Protein AF-0000000065842148 (afdb_homodimer)

InterPro domains:
  IPR006459 Casparian strip membrane protein [TIGR01569] (27-181)
  IPR006702 Casparian strip membrane protein domain [PF04535] (24-170)
  IPR044173 Casparian strip membrane protein/CASP-like protein [PTHR36488] (22-183)

Radius of gyration: 24.82 Å; Cα contacts (8 Å, |Δi|>4): 556; chains: 2; bounding box: 52×93×64 Å

Organism: Physcomitrium patens (NCBI:txid3218)

pLDDT: mean 83.2, std 18.54, range [29.78, 98.69]

Structure (mmCIF, N/CA/C/O backbone):
data_AF-0000000065842148-model_v1
#
loop_
_entity.id
_entity.type
_entity.pdbx_description
1 polymer 'CASP-like protein 1U3'
#
loop_
_atom_site.group_PDB
_atom_site.id
_atom_site.type_symbol
_atom_site.label_atom_id
_atom_site.label_alt_id
_atom_site.label_comp_id
_atom_site.label_asym_id
_atom_site.label_entity_id
_atom_site.label_seq_id
_atom_site.pdbx_PDB_ins_code
_atom_site.Cartn_x
_atom_site.Cartn_y
_atom_site.Cartn_z
_atom_site.occupancy
_atom_site.B_iso_or_equiv
_atom_site.auth_seq_id
_atom_site.auth_comp_id
_atom_site.auth_asym_id
_atom_site.auth_atom_id
_atom_site.pdbx_PDB_model_num
ATOM 1 N N . MET A 1 1 ? -12.742 58.688 1.42 1 30.22 1 MET A N 1
ATOM 2 C CA . MET A 1 1 ? -11.992 57.844 2.35 1 30.22 1 MET A CA 1
ATOM 3 C C . MET A 1 1 ? -11.805 56.438 1.787 1 30.22 1 MET A C 1
ATOM 5 O O . MET A 1 1 ? -12.789 55.719 1.562 1 30.22 1 MET A O 1
ATOM 9 N N . ASN A 1 2 ? -10.812 56.156 0.889 1 33.94 2 ASN A N 1
ATOM 10 C CA . ASN A 1 2 ? -10.469 55 0.069 1 33.94 2 ASN A CA 1
ATOM 11 C C . ASN A 1 2 ? -10.125 53.781 0.929 1 33.94 2 ASN A C 1
ATOM 13 O O . ASN A 1 2 ? -9.18 53.844 1.726 1 33.94 2 ASN A O 1
ATOM 17 N N . GLY A 1 3 ? -11.07 53.031 1.473 1 34.22 3 GLY A N 1
ATOM 18 C CA . GLY A 1 3 ? -10.945 51.844 2.318 1 34.22 3 GLY A CA 1
ATOM 19 C C . GLY A 1 3 ? -9.938 50.844 1.792 1 34.22 3 GLY A C 1
ATOM 20 O O . GLY A 1 3 ? -10.172 50.188 0.756 1 34.22 3 GLY A O 1
ATOM 21 N N . ALA A 1 4 ? -8.594 51.062 2.049 1 41.5 4 ALA A N 1
ATOM 22 C CA . ALA A 1 4 ? -7.492 50.156 1.766 1 41.5 4 ALA A CA 1
ATOM 23 C C . ALA A 1 4 ? -7.832 48.75 2.197 1 41.5 4 ALA A C 1
ATOM 25 O O . ALA A 1 4 ? -8.203 48.5 3.352 1 41.5 4 ALA A O 1
ATOM 26 N N . THR A 1 5 ? -8.422 48 1.326 1 37.56 5 THR A N 1
ATOM 27 C CA . THR A 1 5 ? -8.625 46.562 1.452 1 37.56 5 THR A CA 1
ATOM 28 C C . THR A 1 5 ? -7.355 45.875 1.961 1 37.56 5 THR A C 1
ATOM 30 O O . THR A 1 5 ? -6.324 45.906 1.286 1 37.56 5 THR A O 1
ATOM 33 N N . VAL A 1 6 ? -7.035 46 3.252 1 36.59 6 VAL A N 1
ATOM 34 C CA . VAL A 1 6 ? -5.941 45.25 3.881 1 36.59 6 VAL A CA 1
ATOM 35 C C . VAL A 1 6 ? -5.93 43.812 3.387 1 36.59 6 VAL A C 1
ATOM 37 O O . VAL A 1 6 ? -6.875 43.062 3.637 1 36.59 6 VAL A O 1
ATOM 40 N N . GLN A 1 7 ? -5.48 43.594 2.17 1 35.56 7 GLN A N 1
ATOM 41 C CA . GLN A 1 7 ? -5.168 42.219 1.766 1 35.56 7 GLN A CA 1
ATOM 42 C C . GLN A 1 7 ? -4.461 41.469 2.885 1 35.56 7 GLN A C 1
ATOM 44 O O . GLN A 1 7 ? -3.51 41.969 3.48 1 35.56 7 GLN A O 1
ATOM 49 N N . PRO A 1 8 ? -5.141 40.688 3.678 1 35.03 8 PRO A N 1
ATOM 50 C CA . PRO A 1 8 ? -4.402 39.969 4.715 1 35.03 8 PRO A CA 1
ATOM 51 C C . PRO A 1 8 ? -3.033 39.5 4.238 1 35.03 8 PRO A C 1
ATOM 53 O O . PRO A 1 8 ? -2.928 38.875 3.174 1 35.03 8 PRO A O 1
ATOM 56 N N . SER A 1 9 ? -2.033 40.312 4.285 1 32.84 9 SER A N 1
ATOM 57 C CA . SER A 1 9 ? -0.653 39.906 4.004 1 32.84 9 SER A CA 1
ATOM 58 C C . SER A 1 9 ? -0.382 38.469 4.43 1 32.84 9 SER A C 1
ATOM 60 O O . SER A 1 9 ? -0.562 38.125 5.598 1 32.84 9 SER A O 1
ATOM 62 N N . TYR A 1 10 ? -0.739 37.531 3.645 1 34.94 10 TYR A N 1
ATOM 63 C CA . TYR A 1 10 ? -0.185 36.219 3.863 1 34.94 10 TYR A CA 1
ATOM 64 C C . TYR A 1 10 ? 1.264 36.281 4.332 1 34.94 10 TYR A C 1
ATOM 66 O O . TYR A 1 10 ? 2.162 36.594 3.541 1 34.94 10 TYR A O 1
ATOM 74 N N . LYS A 1 11 ? 1.513 37.031 5.391 1 37.44 11 LYS A N 1
ATOM 75 C CA . LYS A 1 11 ? 2.861 37.062 5.949 1 37.44 11 LYS A CA 1
ATOM 76 C C . LYS A 1 11 ? 3.543 35.719 5.816 1 37.44 11 LYS A C 1
ATOM 78 O O . LYS A 1 11 ? 2.957 34.688 6.152 1 37.44 11 LYS A O 1
ATOM 83 N N . GLU A 1 12 ? 4.445 35.594 4.863 1 39.62 12 GLU A N 1
ATOM 84 C CA . GLU A 1 12 ? 5.422 34.531 4.719 1 39.62 12 GLU A CA 1
ATOM 85 C C . GLU A 1 12 ? 5.875 34 6.078 1 39.62 12 GLU A C 1
ATOM 87 O O . GLU A 1 12 ? 6.309 34.781 6.934 1 39.62 12 GLU A O 1
ATOM 92 N N . ALA A 1 13 ? 5.102 33.062 6.617 1 42.38 13 ALA A N 1
ATOM 93 C CA . ALA A 1 13 ? 5.336 32.406 7.918 1 42.38 13 ALA A CA 1
ATOM 94 C C . ALA A 1 13 ? 6.828 32.344 8.227 1 42.38 13 ALA A C 1
ATOM 96 O O . ALA A 1 13 ? 7.637 32.031 7.352 1 42.38 13 ALA A O 1
ATOM 97 N N . GLY A 1 14 ? 7.352 33.219 8.945 1 40.06 14 GLY A N 1
ATOM 98 C CA . GLY A 1 14 ? 8.711 33.156 9.461 1 40.06 14 GLY A CA 1
ATOM 99 C C . GLY A 1 14 ? 9.18 31.734 9.742 1 40.06 14 GLY A C 1
ATOM 100 O O . GLY A 1 14 ? 8.375 30.797 9.719 1 40.06 14 GLY A O 1
ATOM 101 N N . PRO A 1 15 ? 10.531 31.469 9.609 1 43.25 15 PRO A N 1
ATOM 102 C CA . PRO A 1 15 ? 11.141 30.172 9.867 1 43.25 15 PRO A CA 1
ATOM 103 C C . PRO A 1 15 ? 10.641 29.531 11.156 1 43.25 15 PRO A C 1
ATOM 105 O O . PRO A 1 15 ? 10.547 30.203 12.188 1 43.25 15 PRO A O 1
ATOM 108 N N . VAL A 1 16 ? 9.57 28.812 11.203 1 47.09 16 VAL A N 1
ATOM 109 C CA . VAL A 1 16 ? 9.047 28.125 12.383 1 47.09 16 VAL A CA 1
ATOM 110 C C . VAL A 1 16 ? 10.195 27.547 13.203 1 47.09 16 VAL A C 1
ATOM 112 O O . VAL A 1 16 ? 11.258 27.234 12.656 1 47.09 16 VAL A O 1
ATOM 115 N N . ARG A 1 17 ? 10.055 27.641 14.531 1 46.09 17 ARG A N 1
ATOM 116 C CA . ARG A 1 17 ? 11.023 27.125 15.492 1 46.09 17 ARG A CA 1
ATOM 117 C C . ARG A 1 17 ? 11.406 25.688 15.164 1 46.09 17 ARG A C 1
ATOM 119 O O . ARG A 1 17 ? 10.539 24.844 14.953 1 46.09 17 ARG A O 1
ATOM 126 N N . TYR A 1 18 ? 12.578 25.531 14.656 1 50.59 18 TYR A N 1
ATOM 127 C CA . TYR A 1 18 ? 13.344 24.312 14.383 1 50.59 18 TYR A CA 1
ATOM 128 C C . TYR A 1 18 ? 13.227 23.328 15.539 1 50.59 18 TYR A C 1
ATOM 130 O O . TYR A 1 18 ? 13.562 23.656 16.688 1 50.59 18 TYR A O 1
ATOM 138 N N . HIS A 1 19 ? 12.141 22.484 15.617 1 55.25 19 HIS A N 1
ATOM 139 C CA . HIS A 1 19 ? 12.258 21.438 16.625 1 55.25 19 HIS A CA 1
ATOM 140 C C . HIS A 1 19 ? 13.289 20.391 16.203 1 55.25 19 HIS A C 1
ATOM 142 O O . HIS A 1 19 ? 12.992 19.516 15.391 1 55.25 19 HIS A O 1
ATOM 148 N N . PRO A 1 20 ? 14.484 20.656 16.688 1 63.66 20 PRO A N 1
ATOM 149 C CA . PRO A 1 20 ? 15.617 19.781 16.344 1 63.66 20 PRO A CA 1
ATOM 150 C C . PRO A 1 20 ? 15.281 18.297 16.469 1 63.66 20 PRO A C 1
ATOM 152 O O . PRO A 1 20 ? 15.82 17.484 15.719 1 63.66 20 PRO A O 1
ATOM 155 N N . MET A 1 21 ? 14.266 18.031 17.344 1 67.69 21 MET A N 1
ATOM 156 C CA . MET A 1 21 ? 13.984 16.609 17.547 1 67.69 21 MET A CA 1
ATOM 157 C C . MET A 1 21 ? 13.25 16.031 16.328 1 67.69 21 MET A C 1
ATOM 159 O O . MET A 1 21 ? 13.539 14.922 15.898 1 67.69 21 MET A O 1
ATOM 163 N N . HIS A 1 22 ? 12.383 16.859 15.75 1 70.5 22 HIS A N 1
ATOM 164 C CA . HIS A 1 22 ? 11.633 16.375 14.594 1 70.5 22 HIS A CA 1
ATOM 165 C C . HIS A 1 22 ? 12.539 16.188 13.383 1 70.5 22 HIS A C 1
ATOM 167 O O . HIS A 1 22 ? 12.414 15.211 12.648 1 70.5 22 HIS A O 1
ATOM 173 N N . ASP A 1 23 ? 13.492 17.016 13.383 1 73.06 23 ASP A N 1
ATOM 174 C CA . ASP A 1 23 ? 14.398 16.938 12.242 1 73.06 23 ASP A CA 1
ATOM 175 C C . ASP A 1 23 ? 15.359 15.758 12.391 1 73.06 23 ASP A C 1
ATOM 177 O O . ASP A 1 23 ? 15.68 15.086 11.414 1 73.06 23 ASP A O 1
ATOM 181 N N . CYS A 1 24 ? 15.719 15.602 13.609 1 77.19 24 CYS A N 1
ATOM 182 C CA . CYS A 1 24 ? 16.625 14.477 13.867 1 77.19 24 CYS A CA 1
ATOM 183 C C . CYS A 1 24 ? 15.906 13.148 13.656 1 77.19 24 CYS A C 1
ATOM 185 O O . CYS A 1 24 ? 16.469 12.219 13.078 1 77.19 24 CYS A O 1
ATOM 187 N N . LEU A 1 25 ? 14.68 13.102 14.109 1 81.88 25 LEU A N 1
ATOM 188 C CA . LEU A 1 25 ? 13.898 11.875 13.953 1 81.88 25 LEU A CA 1
ATOM 189 C C . LEU A 1 25 ? 13.625 11.586 12.477 1 81.88 25 LEU A C 1
ATOM 191 O O . LEU A 1 25 ? 13.711 10.438 12.039 1 81.88 25 LEU A O 1
ATOM 195 N N . SER A 1 26 ? 13.398 12.633 11.852 1 82.31 26 SER A N 1
ATOM 196 C CA . SER A 1 26 ? 13.148 12.469 10.422 1 82.31 26 SER A CA 1
ATOM 197 C C . SER A 1 26 ? 14.391 11.977 9.695 1 82.31 26 SER A C 1
ATOM 199 O O . SER A 1 26 ? 14.305 11.148 8.789 1 82.31 26 SER A O 1
ATOM 201 N N . LEU A 1 27 ? 15.508 12.414 10.094 1 84.44 27 LEU A N 1
ATOM 202 C CA . LEU A 1 27 ? 16.766 12.008 9.469 1 84.44 27 LEU A CA 1
ATOM 203 C C . LEU A 1 27 ? 17.078 10.547 9.789 1 84.44 27 LEU A C 1
ATOM 205 O O . LEU A 1 27 ? 17.5 9.789 8.914 1 84.44 27 LEU A O 1
ATOM 209 N N . ILE A 1 28 ? 16.859 10.195 10.977 1 90.25 28 ILE A N 1
ATOM 210 C CA . ILE A 1 28 ? 17.125 8.812 11.391 1 90.25 28 ILE A CA 1
ATOM 211 C C . ILE A 1 28 ? 16.203 7.867 10.625 1 90.25 28 ILE A C 1
ATOM 213 O O . ILE A 1 28 ? 16.656 6.836 10.117 1 90.25 28 ILE A O 1
ATOM 217 N N . LEU A 1 29 ? 15 8.234 10.508 1 92.88 29 LEU A N 1
ATOM 218 C CA . LEU A 1 29 ? 14.047 7.387 9.805 1 92.88 29 LEU A CA 1
ATOM 219 C C . LEU A 1 29 ? 14.391 7.285 8.328 1 92.88 29 LEU A C 1
ATOM 221 O O . LEU A 1 29 ? 14.25 6.219 7.723 1 92.88 29 LEU A O 1
ATOM 225 N N . ARG A 1 30 ? 14.875 8.297 7.805 1 92.06 30 ARG A N 1
ATOM 226 C CA . ARG A 1 30 ? 15.258 8.289 6.398 1 92.06 30 ARG A CA 1
ATOM 227 C C . ARG A 1 30 ? 16.484 7.406 6.168 1 92.06 30 ARG A C 1
ATOM 229 O O . ARG A 1 30 ? 16.562 6.688 5.168 1 92.06 30 ARG A O 1
ATOM 236 N N . LEU A 1 31 ? 17.344 7.426 7.094 1 94.19 31 LEU A N 1
ATOM 237 C CA . LEU A 1 31 ? 18.531 6.582 6.996 1 94.19 31 LEU A CA 1
ATOM 238 C C . LEU A 1 31 ? 18.172 5.109 7.152 1 94.19 31 LEU A C 1
ATOM 240 O O . LEU A 1 31 ? 18.719 4.254 6.453 1 94.19 31 LEU A O 1
ATOM 244 N N . LEU A 1 32 ? 17.281 4.922 8.039 1 96.69 32 LEU A N 1
ATOM 245 C CA . LEU A 1 32 ? 16.828 3.551 8.234 1 96.69 32 LEU A CA 1
ATOM 246 C C . LEU A 1 32 ? 16.094 3.043 7 1 96.69 32 LEU A C 1
ATOM 248 O O . LEU A 1 32 ? 16.266 1.888 6.602 1 96.69 32 LEU A O 1
ATOM 252 N N . THR A 1 33 ? 15.258 3.92 6.457 1 97.19 33 THR A N 1
ATOM 253 C CA . THR A 1 33 ? 14.57 3.555 5.227 1 97.19 33 THR A CA 1
ATOM 254 C C . THR A 1 33 ? 15.562 3.281 4.105 1 97.19 33 THR A C 1
ATOM 256 O O . THR A 1 33 ? 15.406 2.32 3.35 1 97.19 33 THR A O 1
ATOM 259 N N . LEU A 1 34 ? 16.562 4.031 4.039 1 96.81 34 LEU A N 1
ATOM 260 C CA . LEU A 1 34 ? 17.609 3.859 3.041 1 96.81 34 LEU A CA 1
ATOM 261 C C . LEU A 1 34 ? 18.312 2.514 3.213 1 96.81 34 LEU A C 1
ATOM 263 O O . LEU A 1 34 ? 18.453 1.759 2.248 1 96.81 34 LEU A O 1
ATOM 267 N N . GLY A 1 35 ? 18.656 2.258 4.387 1 97.62 35 GLY A N 1
ATOM 268 C CA . GLY A 1 35 ? 19.312 0.989 4.664 1 97.62 35 GLY A CA 1
ATOM 269 C C . GLY A 1 35 ? 18.438 -0.211 4.375 1 97.62 35 GLY A C 1
ATOM 270 O O . GLY A 1 35 ? 18.891 -1.2 3.799 1 97.62 35 GLY A O 1
ATOM 271 N N . ALA A 1 36 ? 17.203 -0.148 4.754 1 98.38 36 ALA A N 1
ATOM 272 C CA . ALA A 1 36 ? 16.266 -1.25 4.551 1 98.38 36 ALA A CA 1
ATOM 273 C C . ALA A 1 36 ? 16.016 -1.493 3.066 1 98.38 36 ALA A C 1
ATOM 275 O O . ALA A 1 36 ? 15.953 -2.643 2.623 1 98.38 36 ALA A O 1
ATOM 276 N N . THR A 1 37 ? 15.898 -0.374 2.324 1 98.38 37 THR A N 1
ATOM 277 C CA . THR A 1 37 ? 15.641 -0.527 0.898 1 98.38 37 THR A CA 1
ATOM 278 C C . THR A 1 37 ? 16.859 -1.078 0.177 1 98.38 37 THR A C 1
ATOM 280 O O . THR A 1 37 ? 16.734 -1.883 -0.749 1 98.38 37 THR A O 1
ATOM 283 N N . ILE A 1 38 ? 18.031 -0.741 0.556 1 98.25 38 ILE A N 1
ATOM 284 C CA . ILE A 1 38 ? 19.25 -1.298 -0.022 1 98.25 38 ILE A CA 1
ATOM 285 C C . ILE A 1 38 ? 19.312 -2.797 0.259 1 98.25 38 ILE A C 1
ATOM 287 O O . ILE A 1 38 ? 19.562 -3.596 -0.648 1 98.25 38 ILE A O 1
ATOM 291 N N . ALA A 1 39 ? 19.062 -3.111 1.498 1 98.5 39 ALA A N 1
ATOM 292 C CA . ALA A 1 39 ? 19.078 -4.523 1.875 1 98.5 39 ALA A CA 1
ATOM 293 C C . ALA A 1 39 ? 18.047 -5.316 1.072 1 98.5 39 ALA A C 1
ATOM 295 O O . ALA A 1 39 ? 18.328 -6.426 0.619 1 98.5 39 ALA A O 1
ATOM 296 N N . ALA A 1 40 ? 16.891 -4.777 0.896 1 98.69 40 ALA A N 1
ATOM 297 C CA . ALA A 1 40 ? 15.812 -5.445 0.161 1 98.69 40 ALA A CA 1
ATOM 298 C C . ALA A 1 40 ? 16.203 -5.652 -1.301 1 98.69 40 ALA A C 1
ATOM 300 O O . ALA A 1 40 ? 16.031 -6.746 -1.846 1 98.69 40 ALA A O 1
ATOM 301 N N . ILE A 1 41 ? 16.734 -4.613 -1.889 1 98.38 41 ILE A N 1
ATOM 302 C CA . ILE A 1 41 ? 17.109 -4.68 -3.297 1 98.38 41 ILE A CA 1
ATOM 303 C C . ILE A 1 41 ? 18.25 -5.68 -3.484 1 98.38 41 ILE A C 1
ATOM 305 O O . ILE A 1 41 ? 18.188 -6.535 -4.371 1 98.38 41 ILE A O 1
ATOM 309 N N . VAL A 1 42 ? 19.266 -5.629 -2.684 1 97.88 42 VAL A N 1
ATOM 310 C CA . VAL A 1 42 ? 20.422 -6.516 -2.799 1 97.88 42 VAL A CA 1
ATOM 311 C C . VAL A 1 42 ? 19.984 -7.965 -2.59 1 97.88 42 VAL A C 1
ATOM 313 O O . VAL A 1 42 ? 20.375 -8.852 -3.348 1 97.88 42 VAL A O 1
ATOM 316 N N . ALA A 1 43 ? 19.188 -8.18 -1.602 1 97.88 43 ALA A N 1
ATOM 317 C CA . ALA A 1 43 ? 18.703 -9.531 -1.343 1 97.88 43 ALA A CA 1
ATOM 318 C C . ALA A 1 43 ? 17.906 -10.062 -2.531 1 97.88 43 ALA A C 1
ATOM 320 O O . ALA A 1 43 ? 18.047 -11.227 -2.914 1 97.88 43 ALA A O 1
ATOM 321 N N . MET A 1 44 ? 17.109 -9.227 -3.105 1 97.81 44 MET A N 1
ATOM 322 C CA . MET A 1 44 ? 16.297 -9.664 -4.242 1 97.81 44 MET A CA 1
ATOM 323 C C . MET A 1 44 ? 17.188 -9.93 -5.461 1 97.81 44 MET A C 1
ATOM 325 O O . MET A 1 44 ? 16.953 -10.891 -6.199 1 97.81 44 MET A O 1
ATOM 329 N N . LEU A 1 45 ? 18.156 -9.078 -5.625 1 95.69 45 LEU A N 1
ATOM 330 C CA . LEU A 1 45 ? 19.047 -9.227 -6.773 1 95.69 45 LEU A CA 1
ATOM 331 C C . LEU A 1 45 ? 19.906 -10.484 -6.637 1 95.69 45 LEU A C 1
ATOM 333 O O . LEU A 1 45 ? 20.328 -11.055 -7.641 1 95.69 45 LEU A O 1
ATOM 337 N N . LYS A 1 46 ? 20.094 -10.93 -5.484 1 94.56 46 LYS A N 1
ATOM 338 C CA . LYS A 1 46 ? 20.875 -12.141 -5.234 1 94.56 46 LYS A CA 1
ATOM 339 C C . LYS A 1 46 ? 20 -13.383 -5.289 1 94.56 46 LYS A C 1
ATOM 341 O O . LYS A 1 46 ? 20.5 -14.508 -5.242 1 94.56 46 LYS A O 1
ATOM 346 N N . SER A 1 47 ? 18.75 -13.211 -5.445 1 93.75 47 SER A N 1
ATOM 347 C CA . SER A 1 47 ? 17.828 -14.344 -5.473 1 93.75 47 SER A CA 1
ATOM 348 C C . SER A 1 47 ? 17.844 -15.039 -6.828 1 93.75 47 SER A C 1
ATOM 350 O O . SER A 1 47 ? 16.938 -14.844 -7.641 1 93.75 47 SER A O 1
ATOM 352 N N . THR A 1 48 ? 18.859 -15.648 -7.191 1 90.94 48 THR A N 1
ATOM 353 C CA . THR A 1 48 ? 19 -16.469 -8.391 1 90.94 48 THR A CA 1
ATOM 354 C C . THR A 1 48 ? 19.547 -17.844 -8.031 1 90.94 48 THR A C 1
ATOM 356 O O . THR A 1 48 ? 20.406 -17.969 -7.156 1 90.94 48 THR A O 1
ATOM 359 N N . GLN A 1 49 ? 18.844 -18.844 -8.586 1 91.06 49 GLN A N 1
ATOM 360 C CA . GLN A 1 49 ? 19.25 -20.219 -8.32 1 91.06 49 GLN A CA 1
ATOM 361 C C . GLN A 1 49 ? 19 -21.125 -9.531 1 91.06 49 GLN A C 1
ATOM 363 O O . GLN A 1 49 ? 17.906 -21.078 -10.117 1 91.06 49 GLN A O 1
ATOM 368 N N . THR A 1 50 ? 20.047 -21.906 -9.875 1 88.69 50 THR A N 1
ATOM 369 C CA . THR A 1 50 ? 19.922 -22.891 -10.953 1 88.69 50 THR A CA 1
ATOM 370 C C . THR A 1 50 ? 19.828 -24.297 -10.391 1 88.69 50 THR A C 1
ATOM 372 O O . THR A 1 50 ? 20.594 -24.688 -9.508 1 88.69 50 THR A O 1
ATOM 375 N N . VAL A 1 51 ? 18.734 -25 -10.766 1 86.19 51 VAL A N 1
ATOM 376 C CA . VAL A 1 51 ? 18.562 -26.359 -10.289 1 86.19 51 VAL A CA 1
ATOM 377 C C . VAL A 1 51 ? 18.516 -27.328 -11.477 1 86.19 51 VAL A C 1
ATOM 379 O O . VAL A 1 51 ? 17.953 -27 -12.523 1 86.19 51 VAL A O 1
ATOM 382 N N . PRO A 1 52 ? 19.219 -28.469 -11.336 1 82.5 52 PRO A N 1
ATOM 383 C CA . PRO A 1 52 ? 19.156 -29.484 -12.391 1 82.5 52 PRO A CA 1
ATOM 384 C C . PRO A 1 52 ? 17.828 -30.25 -12.391 1 82.5 52 PRO A C 1
ATOM 386 O O . PRO A 1 52 ? 17.359 -30.672 -11.328 1 82.5 52 PRO A O 1
ATOM 389 N N . THR A 1 53 ? 17.047 -30.047 -13.438 1 74.75 53 THR A N 1
ATOM 390 C CA . THR A 1 53 ? 15.828 -30.828 -13.555 1 74.75 53 THR A CA 1
ATOM 391 C C . THR A 1 53 ? 15.961 -31.891 -14.633 1 74.75 53 THR A C 1
ATOM 393 O O . THR A 1 53 ? 16.984 -31.953 -15.336 1 74.75 53 THR A O 1
ATOM 396 N N . LEU A 1 54 ? 14.969 -32.75 -14.562 1 73.19 54 LEU A N 1
ATOM 397 C CA . LEU A 1 54 ? 14.961 -33.844 -15.539 1 73.19 54 LEU A CA 1
ATOM 398 C C . LEU A 1 54 ? 14.945 -33.312 -16.969 1 73.19 54 LEU A C 1
ATOM 400 O O . LEU A 1 54 ? 15.547 -33.875 -17.875 1 73.19 54 LEU A O 1
ATOM 404 N N . LEU A 1 55 ? 14.391 -32.125 -17.125 1 69.69 55 LEU A N 1
ATOM 405 C CA . LEU A 1 55 ? 14.234 -31.5 -18.453 1 69.69 55 LEU A CA 1
ATOM 406 C C . LEU A 1 55 ? 15.367 -30.516 -18.719 1 69.69 55 LEU A C 1
ATOM 408 O O . LEU A 1 55 ? 15.336 -29.812 -19.734 1 69.69 55 LEU A O 1
ATOM 412 N N . GLY A 1 56 ? 16.375 -30.5 -17.891 1 74.38 56 GLY A N 1
ATOM 413 C CA . GLY A 1 56 ? 17.469 -29.562 -18.016 1 74.38 56 GLY A CA 1
ATOM 414 C C . GLY A 1 56 ? 17.547 -28.578 -16.859 1 74.38 56 GLY A C 1
ATOM 415 O O . GLY A 1 56 ? 16.641 -28.516 -16.031 1 74.38 56 GLY A O 1
ATOM 416 N N . PRO A 1 57 ? 18.625 -27.922 -17.016 1 78.94 57 PRO A N 1
ATOM 417 C CA . PRO A 1 57 ? 18.812 -26.969 -15.914 1 78.94 57 PRO A CA 1
ATOM 418 C C . PRO A 1 57 ? 17.766 -25.859 -15.914 1 78.94 57 PRO A C 1
ATOM 420 O O . PRO A 1 57 ? 17.422 -25.328 -16.969 1 78.94 57 PRO A O 1
ATOM 423 N N . HIS A 1 58 ? 17.094 -25.688 -14.805 1 82.62 58 HIS A N 1
ATOM 424 C CA . HIS A 1 58 ? 16.109 -24.641 -14.617 1 82.62 58 HIS A CA 1
ATOM 425 C C . HIS A 1 58 ? 16.609 -23.562 -13.68 1 82.62 58 HIS A C 1
ATOM 427 O O . HIS A 1 58 ? 17.094 -23.859 -12.578 1 82.62 58 HIS A O 1
ATOM 433 N N . THR A 1 59 ? 16.562 -22.312 -14.227 1 84.38 59 THR A N 1
ATOM 434 C CA . THR A 1 59 ? 17.047 -21.188 -13.438 1 84.38 59 THR A CA 1
ATOM 435 C C . THR A 1 59 ? 15.883 -20.312 -12.992 1 84.38 59 THR A C 1
ATOM 437 O O . THR A 1 59 ? 15.07 -19.875 -13.812 1 84.38 59 THR A O 1
ATOM 440 N N . ALA A 1 60 ? 15.844 -20.234 -11.711 1 86.5 60 ALA A N 1
ATOM 441 C CA . ALA A 1 60 ? 14.883 -19.297 -11.133 1 86.5 60 ALA A CA 1
ATOM 442 C C . ALA A 1 60 ? 15.516 -17.922 -10.906 1 86.5 60 ALA A C 1
ATOM 444 O O . ALA A 1 60 ? 16.484 -17.797 -10.164 1 86.5 60 ALA A O 1
ATOM 445 N N . ARG A 1 61 ? 14.969 -16.938 -11.539 1 90.12 61 ARG A N 1
ATOM 446 C CA . ARG A 1 61 ? 15.469 -15.562 -11.414 1 90.12 61 ARG A CA 1
ATOM 447 C C . ARG A 1 61 ? 14.352 -14.609 -11.008 1 90.12 61 ARG A C 1
ATOM 449 O O . ARG A 1 61 ? 13.203 -14.781 -11.414 1 90.12 61 ARG A O 1
ATOM 456 N N . TRP A 1 62 ? 14.781 -13.594 -10.281 1 91 62 TRP A N 1
ATOM 457 C CA . TRP A 1 62 ? 13.828 -12.586 -9.836 1 91 62 TRP A CA 1
ATOM 458 C C . TRP A 1 62 ? 13.219 -11.844 -11.031 1 91 62 TRP A C 1
ATOM 460 O O . TRP A 1 62 ? 12.055 -11.453 -11 1 91 62 TRP A O 1
ATOM 470 N N . LYS A 1 63 ? 13.922 -11.703 -12.109 1 90.5 63 LYS A N 1
ATOM 471 C CA . LYS A 1 63 ? 13.484 -10.938 -13.281 1 90.5 63 LYS A CA 1
ATOM 472 C C . LYS A 1 63 ? 12.367 -11.672 -14.023 1 90.5 63 LYS A C 1
ATOM 474 O O . LYS A 1 63 ? 11.656 -11.07 -14.828 1 90.5 63 LYS A O 1
ATOM 479 N N . ASP A 1 64 ? 12.234 -12.906 -13.773 1 89.44 64 ASP A N 1
ATOM 480 C CA . ASP A 1 64 ? 11.227 -13.703 -14.477 1 89.44 64 ASP A CA 1
ATOM 481 C C . ASP A 1 64 ? 9.844 -13.484 -13.859 1 89.44 64 ASP A C 1
ATOM 483 O O . ASP A 1 64 ? 8.828 -13.797 -14.484 1 89.44 64 ASP A O 1
ATOM 487 N N . PHE A 1 65 ? 9.82 -12.969 -12.656 1 92.62 65 PHE A N 1
ATOM 488 C CA . PHE A 1 65 ? 8.562 -12.727 -11.969 1 92.62 65 PHE A CA 1
ATOM 489 C C . PHE A 1 65 ? 8.234 -11.234 -11.945 1 92.62 65 PHE A C 1
ATOM 491 O O . PHE A 1 65 ? 8.922 -10.453 -11.281 1 92.62 65 PHE A O 1
ATOM 498 N N . PRO A 1 66 ? 7.203 -10.828 -12.609 1 94.12 66 PRO A N 1
ATOM 499 C CA . PRO A 1 66 ? 6.84 -9.414 -12.602 1 94.12 66 PRO A CA 1
ATOM 500 C C . PRO A 1 66 ? 6.617 -8.859 -11.195 1 94.12 66 PRO A C 1
ATOM 502 O O . PRO A 1 66 ? 6.887 -7.688 -10.938 1 94.12 66 PRO A O 1
ATOM 505 N N . ALA A 1 67 ? 6.109 -9.703 -10.32 1 95.75 67 ALA A N 1
ATOM 506 C CA . ALA A 1 67 ? 5.906 -9.273 -8.938 1 95.75 67 ALA A CA 1
ATOM 507 C C . ALA A 1 67 ? 7.227 -8.867 -8.289 1 95.75 67 ALA A C 1
ATOM 509 O O . ALA A 1 67 ? 7.285 -7.867 -7.57 1 95.75 67 ALA A O 1
ATOM 510 N N . PHE A 1 68 ? 8.281 -9.578 -8.562 1 96.94 68 PHE A N 1
ATOM 511 C CA . PHE A 1 68 ? 9.586 -9.289 -7.98 1 96.94 68 PHE A CA 1
ATOM 512 C C . PHE A 1 68 ? 10.25 -8.117 -8.703 1 96.94 68 PHE A C 1
ATOM 514 O O . PHE A 1 68 ? 11.008 -7.355 -8.094 1 96.94 68 PHE A O 1
ATOM 521 N N . GLU A 1 69 ? 9.945 -7.98 -9.953 1 96.75 69 GLU A N 1
ATOM 522 C CA . GLU A 1 69 ? 10.406 -6.789 -10.664 1 96.75 69 GLU A CA 1
ATOM 523 C C . GLU A 1 69 ? 9.805 -5.523 -10.07 1 96.75 69 GLU A C 1
ATOM 525 O O . GLU A 1 69 ? 10.5 -4.531 -9.859 1 96.75 69 GLU A O 1
ATOM 530 N N . TRP A 1 70 ? 8.523 -5.582 -9.836 1 97.19 70 TRP A N 1
ATOM 531 C CA . TRP A 1 70 ? 7.867 -4.449 -9.195 1 97.19 70 TRP A CA 1
ATOM 532 C C . TRP A 1 70 ? 8.438 -4.207 -7.801 1 97.19 70 TRP A C 1
ATOM 534 O O . TRP A 1 70 ? 8.609 -3.061 -7.383 1 97.19 70 TRP A O 1
ATOM 544 N N . PHE A 1 71 ? 8.711 -5.258 -7.168 1 98.31 71 PHE A N 1
ATOM 545 C CA . PHE A 1 71 ? 9.336 -5.152 -5.855 1 98.31 71 PHE A CA 1
ATOM 546 C C . PHE A 1 71 ? 10.633 -4.355 -5.938 1 98.31 71 PHE A C 1
ATOM 548 O O . PHE A 1 71 ? 10.852 -3.43 -5.152 1 98.31 71 PHE A O 1
ATOM 555 N N . VAL A 1 72 ? 11.469 -4.648 -6.898 1 98.12 72 VAL A N 1
ATOM 556 C CA . VAL A 1 72 ? 12.766 -3.988 -7.059 1 98.12 72 VAL A CA 1
ATOM 557 C C . VAL A 1 72 ? 12.555 -2.541 -7.496 1 98.12 72 VAL A C 1
ATOM 559 O O . VAL A 1 72 ? 13.195 -1.627 -6.977 1 98.12 72 VAL A O 1
ATOM 562 N N . ILE A 1 73 ? 11.656 -2.309 -8.391 1 97.69 73 ILE A N 1
ATOM 563 C CA . ILE A 1 73 ? 11.375 -0.963 -8.883 1 97.69 73 ILE A CA 1
ATOM 564 C C . ILE A 1 73 ? 10.836 -0.104 -7.738 1 97.69 73 ILE A C 1
ATOM 566 O O . ILE A 1 73 ? 11.312 1.01 -7.512 1 97.69 73 ILE A O 1
ATOM 570 N N . GLY A 1 74 ? 9.852 -0.671 -7.027 1 97.81 74 GLY A N 1
ATOM 571 C CA . GLY A 1 74 ? 9.273 0.053 -5.906 1 97.81 74 GLY A CA 1
ATOM 572 C C . GLY A 1 74 ? 10.297 0.428 -4.848 1 97.81 74 GLY A C 1
ATOM 573 O O . GLY A 1 74 ? 10.352 1.58 -4.414 1 97.81 74 GLY A O 1
ATOM 574 N N . ASN A 1 75 ? 11.086 -0.481 -4.496 1 98.5 75 ASN A N 1
ATOM 575 C CA . ASN A 1 75 ? 12.133 -0.219 -3.508 1 98.5 75 ASN A CA 1
ATOM 576 C C . ASN A 1 75 ? 13.172 0.759 -4.039 1 98.5 75 ASN A C 1
ATOM 578 O O . ASN A 1 75 ? 13.688 1.592 -3.291 1 98.5 75 ASN A O 1
ATOM 582 N N . SER A 1 76 ? 13.477 0.693 -5.312 1 98.12 76 SER A N 1
ATOM 583 C CA . SER A 1 76 ? 14.461 1.591 -5.898 1 98.12 76 SER A CA 1
ATOM 584 C C . SER A 1 76 ? 13.977 3.035 -5.887 1 98.12 76 SER A C 1
ATOM 586 O O . SER A 1 76 ? 14.75 3.955 -5.625 1 98.12 76 SER A O 1
ATOM 588 N N . ILE A 1 77 ? 12.758 3.195 -6.164 1 97.38 77 ILE A N 1
ATOM 589 C CA . ILE A 1 77 ? 12.172 4.531 -6.137 1 97.38 77 ILE A CA 1
ATOM 590 C C . ILE A 1 77 ? 12.305 5.129 -4.738 1 97.38 77 ILE A C 1
ATOM 592 O O . ILE A 1 77 ? 12.734 6.273 -4.586 1 97.38 77 ILE A O 1
ATOM 596 N N . VAL A 1 78 ? 11.984 4.367 -3.77 1 97.94 78 VAL A N 1
ATOM 597 C CA . VAL A 1 78 ? 12.031 4.832 -2.387 1 97.94 78 VAL A CA 1
ATOM 598 C C . VAL A 1 78 ? 13.484 5.047 -1.966 1 97.94 78 VAL A C 1
ATOM 600 O O . VAL A 1 78 ? 13.789 5.992 -1.232 1 97.94 78 VAL A O 1
ATOM 603 N N . LEU A 1 79 ? 14.352 4.219 -2.494 1 97.81 79 LEU A N 1
ATOM 604 C CA . LEU A 1 79 ? 15.773 4.367 -2.207 1 97.81 79 LEU A CA 1
ATOM 605 C C . LEU A 1 79 ? 16.297 5.707 -2.715 1 97.81 79 LEU A C 1
ATOM 607 O O . LEU A 1 79 ? 16.984 6.43 -1.985 1 97.81 79 LEU A O 1
ATOM 611 N N . VAL A 1 80 ? 15.977 6.008 -3.93 1 96.75 80 VAL A N 1
ATOM 612 C CA . VAL A 1 80 ? 16.438 7.254 -4.535 1 96.75 80 VAL A CA 1
ATOM 613 C C . VAL A 1 80 ? 15.844 8.445 -3.775 1 96.75 80 VAL A C 1
ATOM 615 O O . VAL A 1 80 ? 16.562 9.398 -3.459 1 96.75 80 VAL A O 1
ATOM 618 N N . TYR A 1 81 ? 14.641 8.359 -3.414 1 95.88 81 TYR A N 1
ATOM 619 C CA . TYR A 1 81 ? 13.992 9.438 -2.678 1 95.88 81 TYR A CA 1
ATOM 620 C C . TYR A 1 81 ? 14.617 9.617 -1.303 1 95.88 81 TYR A C 1
ATOM 622 O O . TYR A 1 81 ? 14.906 10.742 -0.886 1 95.88 81 TYR A O 1
ATOM 630 N N . ALA A 1 82 ? 14.75 8.516 -0.645 1 94.31 82 ALA A N 1
ATOM 631 C CA . ALA A 1 82 ? 15.336 8.578 0.689 1 94.31 82 ALA A CA 1
ATOM 632 C C . ALA A 1 82 ? 16.766 9.133 0.633 1 94.31 82 ALA A C 1
ATOM 634 O O . ALA A 1 82 ? 17.172 9.891 1.512 1 94.31 82 ALA A O 1
ATOM 635 N N . ALA A 1 83 ? 17.484 8.789 -0.358 1 94.44 83 ALA A N 1
ATOM 636 C CA . ALA A 1 83 ? 18.844 9.297 -0.521 1 94.44 83 ALA A CA 1
ATOM 637 C C . ALA A 1 83 ? 18.844 10.797 -0.782 1 94.44 83 ALA A C 1
ATOM 639 O O . ALA A 1 83 ? 19.609 11.539 -0.176 1 94.44 83 ALA A O 1
ATOM 640 N N . LEU A 1 84 ? 17.969 11.234 -1.642 1 90.75 84 LEU A N 1
ATOM 641 C CA . LEU A 1 84 ? 17.859 12.656 -1.961 1 90.75 84 LEU A CA 1
ATOM 642 C C . LEU A 1 84 ? 17.422 13.453 -0.74 1 90.75 84 LEU A C 1
ATOM 644 O O . LEU A 1 84 ? 17.938 14.547 -0.487 1 90.75 84 LEU A O 1
ATOM 648 N N . GLY A 1 85 ? 16.469 12.914 -0.034 1 84.25 85 GLY A N 1
ATOM 649 C CA . GLY A 1 85 ? 16.016 13.578 1.175 1 84.25 85 GLY A CA 1
ATOM 650 C C . GLY A 1 85 ? 17.078 13.688 2.242 1 84.25 85 GLY A C 1
ATOM 651 O O . GLY A 1 85 ? 17.188 14.711 2.918 1 84.25 85 GLY A O 1
ATOM 652 N N . THR A 1 86 ? 17.781 12.633 2.371 1 85.69 86 THR A N 1
ATOM 653 C CA . THR A 1 86 ? 18.875 12.633 3.346 1 85.69 86 THR A CA 1
ATOM 654 C C . THR A 1 86 ? 19.938 13.656 2.961 1 85.69 86 THR A C 1
ATOM 656 O O . THR A 1 86 ? 20.453 14.391 3.814 1 85.69 86 THR A O 1
ATOM 659 N N . LEU A 1 87 ? 20.281 13.703 1.745 1 84.56 87 LEU A N 1
ATOM 660 C CA . LEU A 1 87 ? 21.281 14.656 1.264 1 84.56 87 LEU A CA 1
ATOM 661 C C . LEU A 1 87 ? 20.812 16.094 1.485 1 84.56 87 LEU A C 1
ATOM 663 O O . LEU A 1 87 ? 21.578 16.938 1.944 1 84.56 87 LEU A O 1
ATOM 667 N N . ALA A 1 88 ? 19.609 16.375 1.225 1 78.25 88 ALA A N 1
ATOM 668 C CA . ALA A 1 88 ? 19.031 17.703 1.416 1 78.25 88 ALA A CA 1
ATOM 669 C C . ALA A 1 88 ? 19.031 18.094 2.893 1 78.25 88 ALA A C 1
ATOM 671 O O . ALA A 1 88 ? 19.312 19.25 3.24 1 78.25 88 ALA A O 1
ATOM 672 N N . ALA A 1 89 ? 18.641 17.141 3.674 1 74 89 ALA A N 1
ATOM 673 C CA . ALA A 1 89 ? 18.625 17.406 5.109 1 74 89 ALA A CA 1
ATOM 674 C C . ALA A 1 89 ? 20.031 17.688 5.633 1 74 89 ALA A C 1
ATOM 676 O O . ALA A 1 89 ? 20.219 18.562 6.477 1 74 89 ALA A O 1
ATOM 677 N N . CYS A 1 90 ? 20.984 16.984 5.117 1 75.12 90 CYS A N 1
ATOM 678 C CA . CYS A 1 90 ? 22.375 17.219 5.5 1 75.12 90 CYS A CA 1
ATOM 679 C C . CYS A 1 90 ? 22.859 18.578 5.031 1 75.12 90 CYS A C 1
ATOM 681 O O . CYS A 1 90 ? 23.547 19.281 5.77 1 75.12 90 CYS A O 1
ATOM 683 N N . LEU A 1 91 ? 22.422 18.953 3.855 1 75.38 91 LEU A N 1
ATOM 684 C CA . LEU A 1 91 ? 22.828 20.234 3.314 1 75.38 91 LEU A CA 1
ATOM 685 C C . LEU A 1 91 ? 22.188 21.375 4.086 1 75.38 91 LEU A C 1
ATOM 687 O O . LEU A 1 91 ? 22.812 22.422 4.32 1 75.38 91 LEU A O 1
ATOM 691 N N . SER A 1 92 ? 20.984 21.125 4.465 1 69.94 92 SER A N 1
ATOM 692 C CA . SER A 1 92 ? 20.281 22.141 5.234 1 69.94 92 SER A CA 1
ATOM 693 C C . SER A 1 92 ? 20.906 22.328 6.609 1 69.94 92 SER A C 1
ATOM 695 O O . SER A 1 92 ? 20.938 23.453 7.133 1 69.94 92 SER A O 1
ATOM 697 N N . LEU A 1 93 ? 21.234 21.281 7.156 1 66.94 93 LEU A N 1
ATOM 698 C CA . LEU A 1 93 ? 21.891 21.375 8.453 1 66.94 93 LEU A CA 1
ATOM 699 C C . LEU A 1 93 ? 23.203 22.141 8.344 1 66.94 93 LEU A C 1
ATOM 701 O O . LEU A 1 93 ? 23.547 22.906 9.242 1 66.94 93 LEU A O 1
ATOM 705 N N . PHE A 1 94 ? 23.781 21.938 7.266 1 65.81 94 PHE A N 1
ATOM 706 C CA . PHE A 1 94 ? 25.062 22.594 7.055 1 65.81 94 PHE A CA 1
ATOM 707 C C . PHE A 1 94 ? 24.844 24.062 6.707 1 65.81 94 PHE A C 1
ATOM 709 O O . PHE A 1 94 ? 25.625 24.922 7.121 1 65.81 94 PHE A O 1
ATOM 716 N N . THR A 1 95 ? 23.734 24.344 5.965 1 62.25 95 THR A N 1
ATOM 717 C CA . THR A 1 95 ? 23.547 25.719 5.523 1 62.25 95 THR A CA 1
ATOM 718 C C . THR A 1 95 ? 22.641 26.469 6.488 1 62.25 95 THR A C 1
ATOM 720 O O . THR A 1 95 ? 22.469 27.688 6.363 1 62.25 95 THR A O 1
ATOM 723 N N . ARG A 1 96 ? 22.188 25.984 7.645 1 56.22 96 ARG A N 1
ATOM 724 C CA . ARG A 1 96 ? 21.328 26.562 8.672 1 56.22 96 ARG A CA 1
ATOM 725 C C . ARG A 1 96 ? 20.047 27.094 8.07 1 56.22 96 ARG A C 1
ATOM 727 O O . ARG A 1 96 ? 19.469 28.062 8.57 1 56.22 96 ARG A O 1
ATOM 734 N N . ARG A 1 97 ? 19.672 26.703 6.832 1 54.56 97 ARG A N 1
ATOM 735 C CA . ARG A 1 97 ? 18.406 27.109 6.207 1 54.56 97 ARG A CA 1
ATOM 736 C C . ARG A 1 97 ? 17.484 25.906 6.039 1 54.56 97 ARG A C 1
ATOM 738 O O . ARG A 1 97 ? 17.844 24.922 5.387 1 54.56 97 ARG A O 1
ATOM 745 N N . GLY A 1 98 ? 16.719 25.484 7.004 1 53.28 98 GLY A N 1
ATOM 746 C CA . GLY A 1 98 ? 15.93 24.266 7.02 1 53.28 98 GLY A CA 1
ATOM 747 C C . GLY A 1 98 ? 14.844 24.234 5.957 1 53.28 98 GLY A C 1
ATOM 748 O O . GLY A 1 98 ? 14.039 25.172 5.867 1 53.28 98 GLY A O 1
ATOM 749 N N . PRO A 1 99 ? 15.023 23.484 4.82 1 51.88 99 PRO A N 1
ATOM 750 C CA . PRO A 1 99 ? 14.055 23.438 3.717 1 51.88 99 PRO A CA 1
ATOM 751 C C . PRO A 1 99 ? 12.625 23.234 4.199 1 51.88 99 PRO A C 1
ATOM 753 O O . PRO A 1 99 ? 11.68 23.625 3.512 1 51.88 99 PRO A O 1
ATOM 756 N N . LEU A 1 100 ? 12.461 22.625 5.367 1 56.34 100 LEU A N 1
ATOM 757 C CA . LEU A 1 100 ? 11.109 22.344 5.836 1 56.34 100 LEU A CA 1
ATOM 758 C C . LEU A 1 100 ? 10.477 23.594 6.441 1 56.34 100 LEU A C 1
ATOM 760 O O . LEU A 1 100 ? 9.438 23.5 7.105 1 56.34 100 LEU A O 1
ATOM 764 N N . SER A 1 101 ? 11.07 24.672 6.086 1 58.47 101 SER A N 1
ATOM 765 C CA . SER A 1 101 ? 10.617 25.891 6.727 1 58.47 101 SER A CA 1
ATOM 766 C C . SER A 1 101 ? 9.531 26.578 5.91 1 58.47 101 SER A C 1
ATOM 768 O O . SER A 1 101 ? 8.844 27.484 6.402 1 58.47 101 SER A O 1
ATOM 770 N N . TYR A 1 102 ? 9.312 25.938 4.73 1 68.44 102 TYR A N 1
ATOM 771 C CA . TYR A 1 102 ? 8.266 26.547 3.904 1 68.44 102 TYR A CA 1
ATOM 772 C C . TYR A 1 102 ? 7.078 25.609 3.75 1 68.44 102 TYR A C 1
ATOM 774 O O . TYR A 1 102 ? 7.25 24.391 3.688 1 68.44 102 TYR A O 1
ATOM 782 N N . THR A 1 103 ? 5.996 26.125 3.869 1 77.62 103 THR A N 1
ATOM 783 C CA . THR A 1 103 ? 4.75 25.375 3.777 1 77.62 103 THR A CA 1
ATOM 784 C C . THR A 1 103 ? 4.723 24.531 2.51 1 77.62 103 THR A C 1
ATOM 786 O O . THR A 1 103 ? 4.332 23.359 2.549 1 77.62 103 THR A O 1
ATOM 789 N N . LYS A 1 104 ? 5.227 25.109 1.401 1 81.44 104 LYS A N 1
ATOM 790 C CA . LYS A 1 104 ? 5.211 24.375 0.135 1 81.44 104 LYS A CA 1
ATOM 791 C C . LYS A 1 104 ? 6.148 23.172 0.179 1 81.44 104 LYS A C 1
ATOM 793 O O . LYS A 1 104 ? 5.82 22.109 -0.342 1 81.44 104 LYS A O 1
ATOM 798 N N . THR A 1 105 ? 7.258 23.359 0.776 1 80.38 105 THR A N 1
ATOM 799 C CA . THR A 1 105 ? 8.219 22.266 0.863 1 80.38 105 THR A CA 1
ATOM 800 C C . THR A 1 105 ? 7.73 21.188 1.821 1 80.38 105 THR A C 1
ATOM 802 O O . THR A 1 105 ? 7.973 20 1.601 1 80.38 105 THR A O 1
ATOM 805 N N . ALA A 1 106 ? 7.047 21.625 2.773 1 83.12 106 ALA A N 1
ATOM 806 C CA . ALA A 1 106 ? 6.504 20.672 3.73 1 83.12 106 ALA A CA 1
ATOM 807 C C . ALA A 1 106 ? 5.418 19.812 3.09 1 83.12 106 ALA A C 1
ATOM 809 O O . ALA A 1 106 ? 5.352 18.609 3.33 1 83.12 106 ALA A O 1
ATOM 810 N N . TRP A 1 107 ? 4.652 20.469 2.287 1 87.5 107 TRP A N 1
ATOM 811 C CA . TRP A 1 107 ? 3.617 19.734 1.562 1 87.5 107 TRP A CA 1
ATOM 812 C C . TRP A 1 107 ? 4.234 18.75 0.574 1 87.5 107 TRP A C 1
ATOM 814 O O . TRP A 1 107 ? 3.75 17.625 0.425 1 87.5 107 TRP A O 1
ATOM 824 N N . LEU A 1 108 ? 5.23 19.141 -0.041 1 87.69 108 LEU A N 1
ATOM 825 C CA . LEU A 1 108 ? 5.906 18.266 -1.003 1 87.69 108 LEU A CA 1
ATOM 826 C C . LEU A 1 108 ? 6.539 17.062 -0.304 1 87.69 108 LEU A C 1
ATOM 828 O O . LEU A 1 108 ? 6.453 15.945 -0.797 1 87.69 108 LEU A O 1
ATOM 832 N N . THR A 1 109 ? 7.098 17.328 0.81 1 87.44 109 THR A N 1
ATOM 833 C CA . THR A 1 109 ? 7.715 16.234 1.566 1 87.44 109 THR A CA 1
ATOM 834 C C . THR A 1 109 ? 6.664 15.242 2.045 1 87.44 109 THR A C 1
ATOM 836 O O . THR A 1 109 ? 6.875 14.031 1.98 1 87.44 109 THR A O 1
ATOM 839 N N . PHE A 1 110 ? 5.586 15.766 2.398 1 91.19 110 PHE A N 1
ATOM 840 C CA . PHE A 1 110 ? 4.512 14.898 2.863 1 91.19 110 PHE A CA 1
ATOM 841 C C . PHE A 1 110 ? 3.982 14.031 1.727 1 91.19 110 PHE A C 1
ATOM 843 O O . PHE A 1 110 ? 3.83 12.82 1.883 1 91.19 110 PHE A O 1
ATOM 850 N N . LEU A 1 111 ? 3.742 14.586 0.618 1 93.25 111 LEU A N 1
ATOM 851 C CA . LEU A 1 111 ? 3.186 13.859 -0.517 1 93.25 111 LEU A CA 1
ATOM 852 C C . LEU A 1 111 ? 4.164 12.797 -1.015 1 93.25 111 LEU A C 1
ATOM 854 O O . LEU A 1 111 ? 3.764 11.672 -1.312 1 93.25 111 LEU A O 1
ATOM 858 N N . CYS A 1 112 ? 5.395 13.18 -1.054 1 94.19 112 CYS A N 1
ATOM 859 C CA . CYS A 1 112 ? 6.414 12.234 -1.491 1 94.19 112 CYS A CA 1
ATOM 860 C C . CYS A 1 112 ? 6.539 11.078 -0.506 1 94.19 112 CYS A C 1
ATOM 862 O O . CYS A 1 112 ? 6.652 9.914 -0.913 1 94.19 112 CYS A O 1
ATOM 864 N N . ASP A 1 113 ? 6.461 11.422 0.728 1 94.88 113 ASP A N 1
ATOM 865 C CA . ASP A 1 113 ? 6.547 10.375 1.745 1 94.88 113 ASP A CA 1
ATOM 866 C C . ASP A 1 113 ? 5.344 9.445 1.676 1 94.88 113 ASP A C 1
ATOM 868 O O . ASP A 1 113 ? 5.48 8.227 1.829 1 94.88 113 ASP A O 1
ATOM 872 N N . PHE A 1 114 ? 4.254 10.055 1.464 1 95.56 114 PHE A N 1
ATOM 873 C CA . PHE A 1 114 ? 3.027 9.273 1.355 1 95.56 114 PHE A CA 1
ATOM 874 C C . PHE A 1 114 ? 3.088 8.336 0.154 1 95.56 114 PHE A C 1
ATOM 876 O O . PHE A 1 114 ? 2.801 7.141 0.276 1 95.56 114 PHE A O 1
ATOM 883 N N . ILE A 1 115 ? 3.516 8.75 -0.933 1 96.56 115 ILE A N 1
ATOM 884 C CA . ILE A 1 115 ? 3.615 7.961 -2.156 1 96.56 115 ILE A CA 1
ATOM 885 C C . ILE A 1 115 ? 4.645 6.848 -1.969 1 96.56 115 ILE A C 1
ATOM 887 O O . ILE A 1 115 ? 4.418 5.711 -2.389 1 96.56 115 ILE A O 1
ATOM 891 N N . CYS A 1 116 ? 5.703 7.172 -1.341 1 97.19 116 CYS A N 1
ATOM 892 C CA . CYS A 1 116 ? 6.746 6.18 -1.1 1 97.19 116 CYS A CA 1
ATOM 893 C C . CYS A 1 116 ? 6.25 5.078 -0.175 1 97.19 116 CYS A C 1
ATOM 895 O O . CYS A 1 116 ? 6.594 3.908 -0.356 1 97.19 116 CYS A O 1
ATOM 897 N N . SER A 1 117 ? 5.465 5.496 0.794 1 97.38 117 SER A N 1
ATOM 898 C CA . SER A 1 117 ? 4.895 4.48 1.676 1 97.38 117 SER A CA 1
ATOM 899 C C . SER A 1 117 ? 3.971 3.541 0.911 1 97.38 117 SER A C 1
ATOM 901 O O . SER A 1 117 ? 4.023 2.324 1.097 1 97.38 117 SER A O 1
ATOM 903 N N . CYS A 1 118 ? 3.188 4.066 -0.002 1 97.12 118 CYS A N 1
ATOM 904 C CA . CYS A 1 118 ? 2.277 3.268 -0.812 1 97.12 118 CYS A CA 1
ATOM 905 C C . CYS A 1 118 ? 3.047 2.361 -1.765 1 97.12 118 CYS A C 1
ATOM 907 O O . CYS A 1 118 ? 2.658 1.214 -1.989 1 97.12 118 CYS A O 1
ATOM 909 N N . ALA A 1 119 ? 4.117 2.861 -2.254 1 97.31 119 ALA A N 1
ATOM 910 C CA . ALA A 1 119 ? 4.93 2.08 -3.18 1 97.31 119 ALA A CA 1
ATOM 911 C C . ALA A 1 119 ? 5.566 0.883 -2.479 1 97.31 119 ALA A C 1
ATOM 913 O O . ALA A 1 119 ? 5.559 -0.231 -3.008 1 97.31 119 ALA A O 1
ATOM 914 N N . LEU A 1 120 ? 6.02 1.12 -1.263 1 98.38 120 LEU A N 1
ATOM 915 C CA . LEU A 1 120 ? 6.695 0.053 -0.534 1 98.38 120 LEU A CA 1
ATOM 916 C C . LEU A 1 120 ? 5.715 -1.049 -0.148 1 98.38 120 LEU A C 1
ATOM 918 O O . LEU A 1 120 ? 5.996 -2.234 -0.347 1 98.38 120 LEU A O 1
ATOM 922 N N . ILE A 1 121 ? 4.605 -0.651 0.392 1 98.19 121 ILE A N 1
ATOM 923 C CA . ILE A 1 121 ? 3.66 -1.669 0.836 1 98.19 121 ILE A CA 1
ATOM 924 C C . ILE A 1 121 ? 3.047 -2.369 -0.375 1 98.19 121 ILE A C 1
ATOM 926 O O . ILE A 1 121 ? 2.76 -3.568 -0.327 1 98.19 121 ILE A O 1
ATOM 930 N N . SER A 1 122 ? 2.875 -1.622 -1.489 1 98 122 SER A N 1
ATOM 931 C CA . SER A 1 122 ? 2.398 -2.236 -2.725 1 98 122 SER A CA 1
ATOM 932 C C . SER A 1 122 ? 3.4 -3.256 -3.258 1 98 122 SER A C 1
ATOM 934 O O . SER A 1 122 ? 3.033 -4.391 -3.57 1 98 122 SER A O 1
ATOM 936 N N . ALA A 1 123 ? 4.652 -2.842 -3.309 1 98.31 123 ALA A N 1
ATOM 937 C CA . ALA A 1 123 ? 5.707 -3.727 -3.799 1 98.31 123 ALA A CA 1
ATOM 938 C C . ALA A 1 123 ? 5.871 -4.941 -2.889 1 98.31 123 ALA A C 1
ATOM 940 O O . ALA A 1 123 ? 5.953 -6.074 -3.365 1 98.31 123 ALA A O 1
ATOM 941 N N . GLY A 1 124 ? 5.887 -4.719 -1.625 1 98.38 124 GLY A N 1
ATOM 942 C CA . GLY A 1 124 ? 6.043 -5.801 -0.667 1 98.38 124 GLY A CA 1
ATOM 943 C C . GLY A 1 124 ? 4.883 -6.777 -0.672 1 98.38 124 GLY A C 1
ATOM 944 O O . GLY A 1 124 ? 5.09 -7.992 -0.637 1 98.38 124 GLY A O 1
ATOM 945 N N . SER A 1 125 ? 3.711 -6.277 -0.761 1 97.88 125 SER A N 1
ATOM 946 C CA . SER A 1 125 ? 2.539 -7.145 -0.7 1 97.88 125 SER A CA 1
ATOM 947 C C . SER A 1 125 ? 2.389 -7.961 -1.979 1 97.88 125 SER A C 1
ATOM 949 O O . SER A 1 125 ? 1.9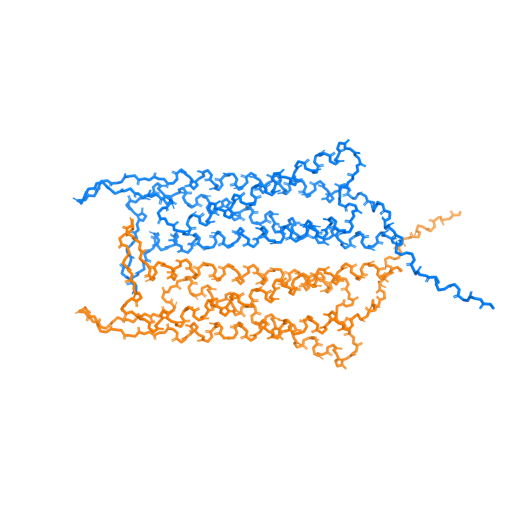7 -9.117 -1.938 1 97.88 125 SER A O 1
ATOM 951 N N . THR A 1 126 ? 2.67 -7.309 -3.109 1 97.69 126 THR A N 1
ATOM 952 C CA . THR A 1 126 ? 2.633 -8.047 -4.367 1 97.69 126 THR A CA 1
ATOM 953 C C . THR A 1 126 ? 3.617 -9.211 -4.34 1 97.69 126 THR A C 1
ATOM 955 O O . THR A 1 126 ? 3.26 -10.336 -4.68 1 97.69 126 THR A O 1
ATOM 958 N N . ALA A 1 127 ? 4.812 -8.953 -3.928 1 97.94 127 ALA A N 1
ATOM 959 C CA . ALA A 1 127 ? 5.844 -9.984 -3.85 1 97.94 127 ALA A CA 1
ATOM 960 C C . ALA A 1 127 ? 5.477 -11.047 -2.822 1 97.94 127 ALA A C 1
ATOM 962 O O . ALA A 1 127 ? 5.754 -12.234 -3.023 1 97.94 127 ALA A O 1
ATOM 963 N N . LEU A 1 128 ? 4.875 -10.609 -1.774 1 97.12 128 LEU A N 1
ATOM 964 C CA . LEU A 1 128 ? 4.473 -11.555 -0.74 1 97.12 128 LEU A CA 1
ATOM 965 C C . LEU A 1 128 ? 3.414 -12.523 -1.267 1 97.12 128 LEU A C 1
ATOM 967 O O . LEU A 1 128 ? 3.439 -13.711 -0.951 1 97.12 128 LEU A O 1
ATOM 971 N N . GLY A 1 129 ? 2.527 -12.055 -2.053 1 96.19 129 GLY A N 1
ATOM 972 C CA . GLY A 1 129 ? 1.522 -12.922 -2.641 1 96.19 129 GLY A CA 1
ATOM 973 C C . GLY A 1 129 ? 2.117 -14.031 -3.49 1 96.19 129 GLY A C 1
ATOM 974 O O . GLY A 1 129 ? 1.73 -15.195 -3.361 1 96.19 129 GLY A O 1
ATOM 975 N N . VAL A 1 130 ? 3.066 -13.664 -4.246 1 95.19 130 VAL A N 1
ATOM 976 C CA . VAL A 1 130 ? 3.695 -14.633 -5.137 1 95.19 130 VAL A CA 1
ATOM 977 C C . VAL A 1 130 ? 4.598 -15.562 -4.332 1 95.19 130 VAL A C 1
ATOM 979 O O . VAL A 1 130 ? 4.633 -16.766 -4.582 1 95.19 130 VAL A O 1
ATOM 982 N N . ALA A 1 131 ? 5.289 -14.969 -3.391 1 95.81 131 ALA A N 1
ATOM 983 C CA . ALA A 1 131 ? 6.16 -15.773 -2.541 1 95.81 131 ALA A CA 1
ATOM 984 C C . ALA A 1 131 ? 5.352 -16.797 -1.746 1 95.81 131 ALA A C 1
ATOM 986 O O . ALA A 1 131 ? 5.828 -17.906 -1.492 1 95.81 131 ALA A O 1
ATOM 987 N N . TRP A 1 132 ? 4.223 -16.438 -1.378 1 94.88 132 TRP A N 1
ATOM 988 C CA . TRP A 1 132 ? 3.359 -17.359 -0.643 1 94.88 132 TRP A CA 1
ATOM 989 C C . TRP A 1 132 ? 2.982 -18.562 -1.506 1 94.88 132 TRP A C 1
ATOM 991 O O . TRP A 1 132 ? 3.002 -19.703 -1.037 1 94.88 132 TRP A O 1
ATOM 1001 N N . ILE A 1 133 ? 2.68 -18.375 -2.721 1 93.75 133 ILE A N 1
ATOM 1002 C CA . ILE A 1 133 ? 2.352 -19.453 -3.65 1 93.75 133 ILE A CA 1
ATOM 1003 C C . ILE A 1 133 ? 3.58 -20.328 -3.879 1 93.75 133 ILE A C 1
ATOM 1005 O O . ILE A 1 133 ? 3.467 -21.547 -3.98 1 93.75 133 ILE A O 1
ATOM 1009 N N . GLY A 1 134 ? 4.691 -19.703 -3.994 1 93.19 134 GLY A N 1
ATOM 1010 C CA . GLY A 1 134 ? 5.922 -20.469 -4.164 1 93.19 134 GLY A CA 1
ATOM 1011 C C . GLY A 1 134 ? 6.207 -21.391 -3 1 93.19 134 GLY A C 1
ATOM 1012 O O . GLY A 1 134 ? 6.715 -22.5 -3.195 1 93.19 134 GLY A O 1
ATOM 1013 N N . LYS A 1 135 ? 5.891 -21 -1.844 1 93.56 135 LYS A N 1
ATOM 1014 C CA . LYS A 1 135 ? 6.18 -21.781 -0.644 1 93.56 135 LYS A CA 1
ATOM 1015 C C . LYS A 1 135 ? 5.117 -22.844 -0.41 1 93.56 135 LYS A C 1
ATOM 1017 O O . LYS A 1 135 ? 5.438 -23.984 -0.053 1 93.56 135 LYS A O 1
ATOM 1022 N N . HIS A 1 136 ? 3.809 -22.547 -0.638 1 92.69 136 HIS A N 1
ATOM 1023 C CA . HIS A 1 136 ? 2.727 -23.438 -0.244 1 92.69 136 HIS A CA 1
ATOM 1024 C C . HIS A 1 136 ? 2.035 -24.031 -1.465 1 92.69 136 HIS A C 1
ATOM 1026 O O . HIS A 1 136 ? 1.317 -25.031 -1.351 1 92.69 136 HIS A O 1
ATOM 1032 N N . GLY A 1 137 ? 2.336 -23.5 -2.576 1 91.62 137 GLY A N 1
ATOM 1033 C CA . GLY A 1 137 ? 1.595 -23.922 -3.752 1 91.62 137 GLY A CA 1
ATOM 1034 C C . GLY A 1 137 ? 0.131 -23.531 -3.711 1 91.62 137 GLY A C 1
ATOM 1035 O O . GLY A 1 137 ? -0.321 -22.906 -2.748 1 91.62 137 GLY A O 1
ATOM 1036 N N . GLN A 1 138 ? -0.53 -23.75 -4.836 1 89.81 138 GLN A N 1
ATOM 1037 C CA . GLN A 1 138 ? -1.96 -23.5 -4.98 1 89.81 138 GLN A CA 1
ATOM 1038 C C . GLN A 1 138 ? -2.65 -24.672 -5.688 1 89.81 138 GLN A C 1
ATOM 1040 O O . GLN A 1 138 ? -2.701 -24.719 -6.918 1 89.81 138 GLN A O 1
ATOM 1045 N N . HIS A 1 139 ? -3.328 -25.453 -4.902 1 84.31 139 HIS A N 1
ATOM 1046 C CA . HIS A 1 139 ? -3.912 -26.688 -5.434 1 84.31 139 HIS A CA 1
ATOM 1047 C C . HIS A 1 139 ? -5.09 -26.375 -6.355 1 84.31 139 HIS A C 1
ATOM 1049 O O . HIS A 1 139 ? -5.285 -27.062 -7.367 1 84.31 139 HIS A O 1
ATOM 1055 N N . SER A 1 140 ? -5.785 -25.375 -5.965 1 83.69 140 SER A N 1
ATOM 1056 C CA . SER A 1 140 ? -6.965 -25.016 -6.75 1 83.69 140 SER A CA 1
ATOM 1057 C C . SER A 1 140 ? -6.578 -24.594 -8.164 1 83.69 140 SER A C 1
ATOM 1059 O O . SER A 1 140 ? -7.379 -24.719 -9.094 1 83.69 140 SER A O 1
ATOM 1061 N N . ALA A 1 141 ? -5.309 -24.203 -8.359 1 87.56 141 ALA A N 1
ATOM 1062 C CA . ALA A 1 141 ? -4.832 -23.75 -9.664 1 87.56 141 ALA A CA 1
ATOM 1063 C C . ALA A 1 141 ? -3.795 -24.719 -10.234 1 87.56 141 ALA A C 1
ATOM 1065 O O . ALA A 1 141 ? -3.191 -24.453 -11.273 1 87.56 141 ALA A O 1
ATOM 1066 N N . PHE A 1 142 ? -3.547 -25.766 -9.469 1 85.75 142 PHE A N 1
ATOM 1067 C CA . PHE A 1 142 ? -2.568 -26.781 -9.852 1 85.75 142 PHE A CA 1
ATOM 1068 C C . PHE A 1 142 ? -1.169 -26.172 -9.914 1 85.75 142 PHE A C 1
ATOM 1070 O O . PHE A 1 142 ? -0.385 -26.516 -10.805 1 85.75 142 PHE A O 1
ATOM 1077 N N . TRP A 1 143 ? -0.891 -25.203 -9.133 1 90.06 143 TRP A N 1
ATOM 1078 C CA . TRP A 1 143 ? 0.445 -24.641 -9 1 90.06 143 TRP A CA 1
ATOM 1079 C C . TRP A 1 143 ? 1.21 -25.312 -7.863 1 90.06 143 TRP A C 1
ATOM 1081 O O . TRP A 1 143 ? 0.857 -25.156 -6.691 1 90.06 143 TRP A O 1
ATOM 1091 N N . ASN A 1 144 ? 2.227 -25.969 -8.227 1 89.69 144 ASN A N 1
ATOM 1092 C CA . ASN A 1 144 ? 3.021 -26.641 -7.203 1 89.69 144 ASN A CA 1
ATOM 1093 C C . ASN A 1 144 ? 3.998 -25.688 -6.531 1 89.69 144 ASN A C 1
ATOM 1095 O O . ASN A 1 144 ? 4.418 -24.688 -7.133 1 89.69 144 ASN A O 1
ATOM 1099 N N . ALA A 1 145 ? 4.32 -26.078 -5.32 1 92.44 145 ALA A N 1
ATOM 1100 C CA . ALA A 1 145 ? 5.309 -25.297 -4.586 1 92.44 145 ALA A CA 1
ATOM 1101 C C . ALA A 1 145 ? 6.68 -25.375 -5.25 1 92.44 145 ALA A C 1
ATOM 1103 O O . ALA A 1 145 ? 7.102 -26.453 -5.688 1 92.44 145 ALA A O 1
ATOM 1104 N N . VAL A 1 146 ? 7.348 -24.328 -5.281 1 90.62 146 VAL A N 1
ATOM 1105 C CA . VAL A 1 146 ? 8.633 -24.266 -5.973 1 90.62 146 VAL A CA 1
ATOM 1106 C C . VAL A 1 146 ? 9.766 -24.172 -4.953 1 90.62 146 VAL A C 1
ATOM 1108 O O . VAL A 1 146 ? 10.906 -24.531 -5.258 1 90.62 146 VAL A O 1
ATOM 1111 N N . CYS A 1 147 ? 9.43 -23.828 -3.783 1 92.31 147 CYS A N 1
ATOM 1112 C CA . CYS A 1 147 ? 10.461 -23.531 -2.793 1 92.31 147 CYS A CA 1
ATOM 1113 C C . CYS A 1 147 ? 11.211 -24.797 -2.402 1 92.31 147 CYS A C 1
ATOM 1115 O O . CYS A 1 147 ? 12.414 -24.766 -2.131 1 92.31 147 CYS A O 1
ATOM 1117 N N . PRO A 1 148 ? 10.633 -25.953 -2.355 1 90.62 148 PRO A N 1
ATOM 1118 C CA . PRO A 1 148 ? 11.398 -27.156 -2.062 1 90.62 148 PRO A CA 1
ATOM 1119 C C . PRO A 1 148 ? 12.461 -27.453 -3.113 1 90.62 148 PRO A C 1
ATOM 1121 O O . PRO A 1 148 ? 13.492 -28.047 -2.803 1 90.62 148 PRO A O 1
ATOM 1124 N N . THR A 1 149 ? 12.32 -26.953 -4.34 1 86.69 149 THR A N 1
ATOM 1125 C CA . THR A 1 149 ? 13.289 -27.141 -5.41 1 86.69 149 THR A CA 1
ATOM 1126 C C . THR A 1 149 ? 14.312 -26.016 -5.434 1 86.69 149 THR A C 1
ATOM 1128 O O . THR A 1 149 ? 15.477 -26.234 -5.773 1 86.69 149 THR A O 1
ATOM 1131 N N . VAL A 1 150 ? 13.875 -24.812 -5.078 1 90.75 150 VAL A N 1
ATOM 1132 C CA . VAL A 1 150 ? 14.75 -23.656 -5.098 1 90.75 150 VAL A CA 1
ATOM 1133 C C . VAL A 1 150 ? 14.734 -22.969 -3.732 1 90.75 150 VAL A C 1
ATOM 1135 O O . VAL A 1 150 ? 14.328 -21.812 -3.615 1 90.75 150 VAL A O 1
ATOM 1138 N N . ASP A 1 151 ? 15.289 -23.578 -2.736 1 91.25 151 ASP A N 1
ATOM 1139 C CA . ASP A 1 151 ? 15.219 -23.109 -1.356 1 91.25 151 ASP A CA 1
ATOM 1140 C C . ASP A 1 151 ? 16.047 -21.844 -1.164 1 91.25 151 ASP A C 1
ATOM 1142 O O . ASP A 1 151 ? 15.617 -20.906 -0.476 1 91.25 151 ASP A O 1
ATOM 1146 N N . ARG A 1 152 ? 17.219 -21.781 -1.72 1 92.69 152 ARG A N 1
ATOM 1147 C CA . ARG A 1 152 ? 18.062 -20.594 -1.592 1 92.69 152 ARG A CA 1
ATOM 1148 C C . ARG A 1 152 ? 17.391 -19.375 -2.207 1 92.69 152 ARG A C 1
ATOM 1150 O O . ARG A 1 152 ? 17.438 -18.281 -1.635 1 92.69 152 ARG A O 1
ATOM 1157 N N . PHE A 1 153 ? 16.875 -19.547 -3.357 1 94 153 PHE A N 1
ATOM 1158 C CA . PHE A 1 153 ? 16.125 -18.484 -4.008 1 94 153 PHE A CA 1
ATOM 1159 C C . PHE A 1 153 ? 15.023 -17.953 -3.09 1 94 153 PHE A C 1
ATOM 1161 O O . PHE A 1 153 ? 14.906 -16.75 -2.875 1 94 153 PHE A O 1
ATOM 1168 N N . CYS A 1 154 ? 14.281 -18.797 -2.451 1 94.38 154 CYS A N 1
ATOM 1169 C CA . CYS A 1 154 ? 13.156 -18.422 -1.604 1 94.38 154 CYS A CA 1
ATOM 1170 C C . CYS A 1 154 ? 13.641 -17.781 -0.309 1 94.38 154 CYS A C 1
ATOM 1172 O O . CYS A 1 154 ? 12.969 -16.906 0.234 1 94.38 154 CYS A O 1
ATOM 1174 N N . ASP A 1 155 ? 14.781 -18.188 0.179 1 95.25 155 ASP A N 1
ATOM 1175 C CA . ASP A 1 155 ? 15.344 -17.578 1.38 1 95.25 155 ASP A CA 1
ATOM 1176 C C . ASP A 1 155 ? 15.711 -16.109 1.137 1 95.25 155 ASP A C 1
ATOM 1178 O O . ASP A 1 155 ? 15.406 -15.25 1.962 1 95.25 155 ASP A O 1
ATOM 1182 N N . TYR A 1 156 ? 16.328 -15.867 0.053 1 96.69 156 TYR A N 1
ATOM 1183 C CA . TYR A 1 156 ? 16.688 -14.5 -0.295 1 96.69 156 TYR A CA 1
ATOM 1184 C C . TYR A 1 156 ? 15.453 -13.641 -0.503 1 96.69 156 TYR A C 1
ATOM 1186 O O . TYR A 1 156 ? 15.414 -12.477 -0.094 1 96.69 156 TYR A O 1
ATOM 1194 N N . VAL A 1 157 ? 14.461 -14.219 -1.12 1 96.81 157 VAL A N 1
ATOM 1195 C CA . VAL A 1 157 ? 13.219 -13.492 -1.329 1 96.81 157 VAL A CA 1
ATOM 1196 C C . VAL A 1 157 ? 12.586 -13.141 0.019 1 96.81 157 VAL A C 1
ATOM 1198 O O . VAL A 1 157 ? 12.141 -12.016 0.23 1 96.81 157 VAL A O 1
ATOM 1201 N N . GLN A 1 158 ? 12.555 -14.07 0.911 1 96.75 158 GLN A N 1
ATOM 1202 C CA . GLN A 1 158 ? 11.992 -13.836 2.236 1 96.75 158 GLN A CA 1
ATOM 1203 C C . GLN A 1 158 ? 12.758 -12.75 2.977 1 96.75 158 GLN A C 1
ATOM 1205 O O . GLN A 1 158 ? 12.156 -11.906 3.645 1 96.75 158 GLN A O 1
ATOM 1210 N N . GLY A 1 159 ? 14 -12.836 2.883 1 97.31 159 GLY A N 1
ATOM 1211 C CA . GLY A 1 159 ? 14.805 -11.781 3.471 1 97.31 159 GLY A CA 1
ATOM 1212 C C . GLY A 1 159 ? 14.508 -10.414 2.895 1 97.31 159 GLY A C 1
ATOM 1213 O O . GLY A 1 159 ? 14.43 -9.43 3.631 1 97.31 159 GLY A O 1
ATOM 1214 N N . ALA A 1 160 ? 14.391 -10.344 1.623 1 98.56 160 ALA A N 1
ATOM 1215 C CA . ALA A 1 160 ? 14.055 -9.086 0.956 1 98.56 160 ALA A CA 1
ATOM 1216 C C . ALA A 1 160 ? 12.711 -8.547 1.436 1 98.56 160 ALA A C 1
ATOM 1218 O O . ALA A 1 160 ? 12.562 -7.348 1.66 1 98.56 160 ALA A O 1
ATOM 1219 N N . LEU A 1 161 ? 11.773 -9.469 1.612 1 98.44 161 LEU A N 1
ATOM 1220 C CA . LEU A 1 161 ? 10.438 -9.078 2.053 1 98.44 161 LEU A CA 1
ATOM 1221 C C . LEU A 1 161 ? 10.477 -8.516 3.469 1 98.44 161 LEU A C 1
ATOM 1223 O O . LEU A 1 161 ? 9.82 -7.512 3.76 1 98.44 161 LEU A O 1
ATOM 1227 N N . ILE A 1 162 ? 11.195 -9.109 4.32 1 98.19 162 ILE A N 1
ATOM 1228 C CA . ILE A 1 162 ? 11.344 -8.625 5.691 1 98.19 162 ILE A CA 1
ATOM 1229 C C . ILE A 1 162 ? 11.977 -7.234 5.68 1 98.19 162 ILE A C 1
ATOM 1231 O O . ILE A 1 162 ? 11.516 -6.328 6.383 1 98.19 162 ILE A O 1
ATOM 1235 N N . ALA A 1 163 ? 12.938 -7.09 4.859 1 98.5 163 ALA A N 1
ATOM 1236 C CA . ALA A 1 163 ? 13.609 -5.801 4.758 1 98.5 163 ALA A CA 1
ATOM 1237 C C . ALA A 1 163 ? 12.656 -4.719 4.254 1 98.5 163 ALA A C 1
ATOM 1239 O O . ALA A 1 163 ? 12.656 -3.6 4.766 1 98.5 163 ALA A O 1
ATOM 1240 N N . THR A 1 164 ? 11.898 -5.039 3.285 1 98.62 164 THR A N 1
ATOM 1241 C CA . THR A 1 164 ? 10.961 -4.07 2.732 1 98.62 164 THR A CA 1
ATOM 1242 C C . THR A 1 164 ? 9.891 -3.715 3.76 1 98.62 164 THR A C 1
ATOM 1244 O O . THR A 1 164 ? 9.461 -2.561 3.842 1 98.62 164 THR A O 1
ATOM 1247 N N . LEU A 1 165 ? 9.461 -4.676 4.551 1 98.25 165 LEU A N 1
ATOM 1248 C CA . LEU A 1 165 ? 8.484 -4.41 5.598 1 98.25 165 LEU A CA 1
ATOM 1249 C C . LEU A 1 165 ? 9.039 -3.441 6.633 1 98.25 165 LEU A C 1
ATOM 1251 O O . LEU A 1 165 ? 8.352 -2.512 7.055 1 98.25 165 LEU A O 1
ATOM 1255 N N . CYS A 1 166 ? 10.219 -3.66 6.969 1 98 166 CYS A N 1
ATOM 1256 C CA . CYS A 1 166 ? 10.875 -2.73 7.879 1 98 166 CYS A CA 1
ATOM 1257 C C . CYS A 1 166 ? 10.961 -1.337 7.27 1 98 166 CYS A C 1
ATOM 1259 O O . CYS A 1 166 ? 10.641 -0.346 7.93 1 98 166 CYS A O 1
ATOM 1261 N N . GLY A 1 167 ? 11.406 -1.298 6.039 1 98 167 GLY A N 1
ATOM 1262 C CA . GLY A 1 167 ? 11.469 -0.02 5.348 1 98 167 GLY A CA 1
ATOM 1263 C C . GLY A 1 167 ? 10.133 0.692 5.293 1 98 167 GLY A C 1
ATOM 1264 O O . GLY A 1 167 ? 10.062 1.911 5.461 1 98 167 GLY A O 1
ATOM 1265 N N . PHE A 1 168 ? 9.102 -0.086 5.121 1 98.12 168 PHE A N 1
ATOM 1266 C CA . PHE A 1 168 ? 7.758 0.487 5.078 1 98.12 168 PHE A CA 1
ATOM 1267 C C . PHE A 1 168 ? 7.391 1.107 6.418 1 98.12 168 PHE A C 1
ATOM 1269 O O . PHE A 1 168 ? 6.824 2.203 6.469 1 98.12 168 PHE A O 1
ATOM 1276 N N . ILE A 1 169 ? 7.66 0.41 7.465 1 98 169 ILE A N 1
ATOM 1277 C CA . ILE A 1 169 ? 7.34 0.917 8.797 1 98 169 ILE A CA 1
ATOM 1278 C C . ILE A 1 169 ? 8.07 2.236 9.031 1 98 169 ILE A C 1
ATOM 1280 O O . ILE A 1 169 ? 7.473 3.209 9.5 1 98 169 ILE A O 1
ATOM 1284 N N . PHE A 1 170 ? 9.312 2.295 8.633 1 97.31 170 PHE A N 1
ATOM 1285 C CA . PHE A 1 170 ? 10.078 3.527 8.773 1 97.31 170 PHE A CA 1
ATOM 1286 C C . PHE A 1 170 ? 9.5 4.629 7.898 1 97.31 170 PHE A C 1
ATOM 1288 O O . PHE A 1 170 ? 9.367 5.773 8.336 1 97.31 170 PHE A O 1
ATOM 1295 N N . GLN A 1 171 ? 9.203 4.285 6.742 1 96.69 171 GLN A N 1
ATOM 1296 C CA . GLN A 1 171 ? 8.664 5.258 5.797 1 96.69 171 GLN A CA 1
ATOM 1297 C C . GLN A 1 171 ? 7.301 5.766 6.246 1 96.69 171 GLN A C 1
ATOM 1299 O O . GLN A 1 171 ? 6.984 6.945 6.082 1 96.69 171 GLN A O 1
ATOM 1304 N N . ALA A 1 172 ? 6.496 4.887 6.785 1 96.62 172 ALA A N 1
ATOM 1305 C CA . ALA A 1 172 ? 5.191 5.277 7.309 1 96.62 172 ALA A CA 1
ATOM 1306 C C . ALA A 1 172 ? 5.336 6.242 8.484 1 96.62 172 ALA A C 1
ATOM 1308 O O . ALA A 1 172 ? 4.613 7.238 8.57 1 96.62 172 ALA A O 1
ATOM 1309 N N . LEU A 1 173 ? 6.219 5.938 9.305 1 95.56 173 LEU A N 1
ATOM 1310 C CA . LEU A 1 173 ? 6.473 6.828 10.43 1 95.56 173 LEU A CA 1
ATOM 1311 C C . LEU A 1 173 ? 6.965 8.188 9.953 1 95.56 173 LEU A C 1
ATOM 1313 O O . LEU A 1 173 ? 6.582 9.219 10.5 1 95.56 173 LEU A O 1
ATOM 1317 N N . SER A 1 174 ? 7.832 8.117 8.938 1 93 174 SER A N 1
ATOM 1318 C CA . SER A 1 174 ? 8.305 9.367 8.359 1 93 174 SER A CA 1
ATOM 1319 C C . SER A 1 174 ? 7.152 10.188 7.785 1 93 174 SER A C 1
ATOM 1321 O O . SER A 1 174 ? 7.156 11.414 7.859 1 93 174 SER A O 1
ATOM 1323 N N . THR A 1 175 ? 6.199 9.539 7.238 1 93.94 175 THR A N 1
ATOM 1324 C CA . THR A 1 175 ? 5.031 10.211 6.68 1 93.94 175 THR A CA 1
ATOM 1325 C C . THR A 1 175 ? 4.23 10.898 7.781 1 93.94 175 THR A C 1
ATOM 1327 O O . THR A 1 175 ? 3.771 12.031 7.609 1 93.94 175 THR A O 1
ATOM 1330 N N . VAL A 1 176 ? 4.137 10.25 8.914 1 92.31 176 VAL A N 1
ATOM 1331 C CA . VAL A 1 176 ? 3.41 10.82 10.047 1 92.31 176 VAL A CA 1
ATOM 1332 C C . VAL A 1 176 ? 4.16 12.031 10.586 1 92.31 176 VAL A C 1
ATOM 1334 O O . VAL A 1 176 ? 3.551 13.047 10.922 1 92.31 176 VAL A O 1
ATOM 1337 N N . ILE A 1 177 ? 5.438 11.938 10.617 1 88.5 177 ILE A N 1
ATOM 1338 C CA . ILE A 1 177 ? 6.254 13.055 11.086 1 88.5 177 ILE A CA 1
ATOM 1339 C C . ILE A 1 177 ? 6.133 14.227 10.125 1 88.5 177 ILE A C 1
ATOM 1341 O O . ILE A 1 177 ? 6.051 15.383 10.547 1 88.5 177 ILE A O 1
ATOM 1345 N N . ALA A 1 178 ? 6.129 13.922 8.891 1 87.69 178 ALA A N 1
ATOM 1346 C CA . ALA A 1 178 ? 5.973 14.977 7.891 1 87.69 178 ALA A CA 1
ATOM 1347 C C . ALA A 1 178 ? 4.629 15.68 8.047 1 87.69 178 ALA A C 1
ATOM 1349 O O . ALA A 1 178 ? 4.535 16.906 7.887 1 87.69 178 ALA A O 1
ATOM 1350 N N . ALA A 1 179 ? 3.646 14.977 8.383 1 87.88 179 ALA A N 1
ATOM 1351 C CA . ALA A 1 179 ? 2.336 15.578 8.625 1 87.88 179 ALA A CA 1
ATOM 1352 C C . ALA A 1 179 ? 2.35 16.438 9.883 1 87.88 179 ALA A C 1
ATOM 1354 O O . ALA A 1 179 ? 1.718 17.5 9.93 1 87.88 179 ALA A O 1
ATOM 1355 N N . SER A 1 180 ? 3.025 16 10.875 1 85.25 180 SER A N 1
ATOM 1356 C CA . SER A 1 180 ? 3.135 16.766 12.109 1 85.25 180 SER A CA 1
ATOM 1357 C C . SER A 1 180 ? 3.904 18.062 11.891 1 85.25 180 SER A C 1
ATOM 1359 O O . SER A 1 180 ? 3.604 19.078 12.516 1 85.25 180 SER A O 1
ATOM 1361 N N . ALA A 1 181 ? 4.871 17.922 11.078 1 80.94 181 ALA A N 1
ATOM 1362 C CA . ALA A 1 181 ? 5.621 19.141 10.75 1 80.94 181 ALA A CA 1
ATOM 1363 C C . ALA A 1 181 ? 4.734 20.156 10.047 1 80.94 181 ALA A C 1
ATOM 1365 O O . ALA A 1 181 ? 4.848 21.359 10.289 1 80.94 181 ALA A O 1
ATOM 1366 N N . LEU A 1 182 ? 3.941 19.734 9.219 1 79.12 182 LEU A N 1
ATOM 1367 C CA . LEU A 1 182 ? 2.988 20.609 8.539 1 79.12 182 LEU A CA 1
ATOM 1368 C C . LEU A 1 182 ? 2.047 21.266 9.547 1 79.12 182 LEU A C 1
ATOM 1370 O O . LEU A 1 182 ? 1.751 22.453 9.43 1 79.12 182 LEU A O 1
ATOM 1374 N N . HIS A 1 183 ? 1.645 20.5 10.516 1 79.94 183 HIS A N 1
ATOM 1375 C CA . HIS A 1 183 ? 0.769 21 11.57 1 79.94 183 HIS A CA 1
ATOM 1376 C C . HIS A 1 183 ? 1.471 22.062 12.406 1 79.94 183 HIS A C 1
ATOM 1378 O O . HIS A 1 183 ? 0.872 23.078 12.75 1 79.94 183 HIS A O 1
ATOM 1384 N N . ASN A 1 184 ? 2.652 21.812 12.672 1 76.94 184 ASN A N 1
ATOM 1385 C CA . ASN A 1 184 ? 3.406 22.719 13.523 1 76.94 184 ASN A CA 1
ATOM 1386 C C . ASN A 1 184 ? 3.752 24.016 12.789 1 76.94 184 ASN A C 1
ATOM 1388 O O . ASN A 1 184 ? 3.789 25.078 13.398 1 76.94 184 ASN A O 1
ATOM 1392 N N . LEU A 1 185 ? 4.113 23.891 11.586 1 72.88 185 LEU A N 1
ATOM 1393 C CA . LEU A 1 185 ? 4.414 25.078 10.789 1 72.88 185 LEU A CA 1
ATOM 1394 C C . LEU A 1 185 ? 3.211 26.016 10.734 1 72.88 185 LEU A C 1
ATOM 1396 O O . LEU A 1 185 ? 3.369 27.234 10.758 1 72.88 185 LEU A O 1
ATOM 1400 N N . ALA A 1 186 ? 2.094 25.438 10.766 1 70.44 186 ALA A N 1
ATOM 1401 C CA . ALA A 1 186 ? 0.875 26.234 10.711 1 70.44 186 ALA A CA 1
ATOM 1402 C C . ALA A 1 186 ? 0.595 26.906 12.055 1 70.44 186 ALA A C 1
ATOM 1404 O O . ALA A 1 186 ? 0.032 28 12.109 1 70.44 186 ALA A O 1
ATOM 1405 N N . THR A 1 187 ? 1.013 26.25 13.102 1 65.81 187 THR A N 1
ATOM 1406 C CA . THR A 1 187 ? 0.793 26.797 14.438 1 65.81 187 THR A CA 1
ATOM 1407 C C . THR A 1 187 ? 1.773 27.922 14.727 1 65.81 187 THR A C 1
ATOM 1409 O O . THR A 1 187 ? 1.44 28.875 15.43 1 65.81 187 THR A O 1
ATOM 1412 N N . HIS A 1 188 ? 2.955 27.828 14.344 1 58.97 188 HIS A N 1
ATOM 1413 C CA . HIS A 1 188 ? 3.957 28.828 14.711 1 58.97 188 HIS A CA 1
ATOM 1414 C C . HIS A 1 188 ? 3.932 30.016 13.758 1 58.97 188 HIS A C 1
ATOM 1416 O O . HIS A 1 188 ? 4.594 31.016 14 1 58.97 188 HIS A O 1
ATOM 1422 N N . ARG A 1 189 ? 3.389 29.906 12.688 1 51.62 189 ARG A N 1
ATOM 1423 C CA . ARG A 1 189 ? 3.311 31.078 11.812 1 51.62 189 ARG A CA 1
ATOM 1424 C C . ARG A 1 189 ? 2.541 32.219 12.477 1 51.62 189 ARG A C 1
ATOM 1426 O O . ARG A 1 189 ? 2.66 33.375 12.07 1 51.62 189 ARG A O 1
ATOM 1433 N N . HIS A 1 190 ? 1.674 32.094 13.438 1 40.59 190 HIS A N 1
ATOM 1434 C CA . HIS A 1 190 ? 1.145 33.281 14.078 1 40.59 190 HIS A CA 1
ATOM 1435 C C . HIS A 1 190 ? 1.802 33.531 15.438 1 40.59 190 HIS A C 1
ATOM 1437 O O . HIS A 1 190 ? 2.033 32.594 16.188 1 40.59 190 HIS A O 1
ATOM 1443 N N . MET B 1 1 ? 7.371 38.719 44.938 1 29.78 1 MET B N 1
ATOM 1444 C CA . MET B 1 1 ? 6.734 38.875 43.625 1 29.78 1 MET B CA 1
ATOM 1445 C C . MET B 1 1 ? 6.75 37.562 42.844 1 29.78 1 MET B C 1
ATOM 1447 O O . MET B 1 1 ? 7.812 37.062 42.469 1 29.78 1 MET B O 1
ATOM 1451 N N . ASN B 1 2 ? 5.883 36.562 43.125 1 34.41 2 ASN B N 1
ATOM 1452 C CA . ASN B 1 2 ? 5.742 35.188 42.719 1 34.41 2 ASN B CA 1
ATOM 1453 C C . ASN B 1 2 ? 5.477 35.062 41.219 1 34.41 2 ASN B C 1
ATOM 1455 O O . ASN B 1 2 ? 4.5 35.625 40.719 1 34.41 2 ASN B O 1
ATOM 1459 N N . GLY B 1 3 ? 6.469 35.125 40.344 1 34.88 3 GLY B N 1
ATOM 1460 C CA . GLY B 1 3 ? 6.414 35.031 38.906 1 34.88 3 GLY B CA 1
ATOM 1461 C C . GLY B 1 3 ? 5.543 33.906 38.406 1 34.88 3 GLY B C 1
ATOM 1462 O O . GLY B 1 3 ? 5.891 32.719 38.531 1 34.88 3 GLY B O 1
ATOM 1463 N N . ALA B 1 4 ? 4.184 34.094 38.406 1 42.59 4 ALA B N 1
ATOM 1464 C CA . ALA B 1 4 ? 3.199 33.188 37.812 1 42.59 4 ALA B CA 1
ATOM 1465 C C . ALA B 1 4 ? 3.65 32.719 36.438 1 42.59 4 ALA B C 1
ATOM 1467 O O . ALA B 1 4 ? 3.943 33.531 35.562 1 42.59 4 ALA B O 1
ATOM 1468 N N . THR B 1 5 ? 4.383 31.688 36.406 1 38.16 5 THR B N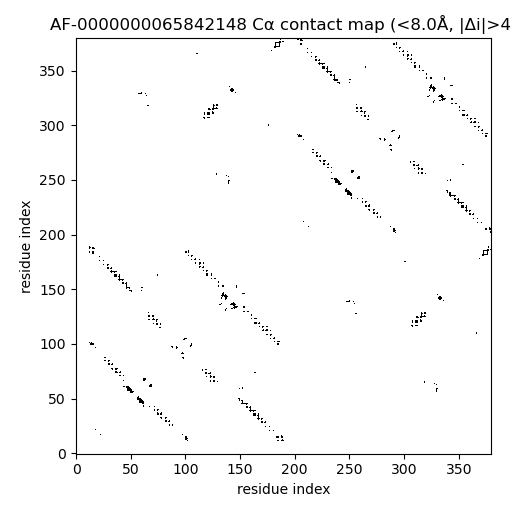 1
ATOM 1469 C CA . THR B 1 5 ? 4.711 30.938 35.188 1 38.16 5 THR B CA 1
ATOM 1470 C C . THR B 1 5 ? 3.482 30.781 34.312 1 38.16 5 THR B C 1
ATOM 1472 O O . THR B 1 5 ? 2.51 30.125 34.688 1 38.16 5 THR B O 1
ATOM 1475 N N . VAL B 1 6 ? 3.055 31.844 33.594 1 37.47 6 VAL B N 1
ATOM 1476 C CA . VAL B 1 6 ? 1.999 31.766 32.594 1 37.47 6 VAL B CA 1
ATOM 1477 C C . VAL B 1 6 ? 2.176 30.516 31.75 1 37.47 6 VAL B C 1
ATOM 1479 O O . VAL B 1 6 ? 3.166 30.375 31.031 1 37.47 6 VAL B O 1
ATOM 1482 N N . GLN B 1 7 ? 1.867 29.359 32.281 1 35.97 7 GLN B N 1
ATOM 1483 C CA . GLN B 1 7 ? 1.735 28.188 31.438 1 35.97 7 GLN B CA 1
ATOM 1484 C C . GLN B 1 7 ? 1.029 28.531 30.125 1 35.97 7 GLN B C 1
ATOM 1486 O O . GLN B 1 7 ? -0.014 29.188 30.141 1 35.97 7 GLN B O 1
ATOM 1491 N N . PRO B 1 8 ? 1.719 28.812 29.078 1 35.62 8 PRO B N 1
ATOM 1492 C CA . PRO B 1 8 ? 0.98 29.109 27.844 1 35.62 8 PRO B CA 1
ATOM 1493 C C . PRO B 1 8 ? -0.297 28.281 27.703 1 35.62 8 PRO B C 1
ATOM 1495 O O . PRO B 1 8 ? -0.26 27.062 27.844 1 35.62 8 PRO B O 1
ATOM 1498 N N . SER B 1 9 ? -1.368 28.688 28.297 1 34.03 9 SER B N 1
ATOM 1499 C CA . SER B 1 9 ? -2.686 28.078 28.109 1 34.03 9 SER B CA 1
ATOM 1500 C C . SER B 1 9 ? -2.854 27.531 26.703 1 34.03 9 SER B C 1
ATOM 1502 O O . SER B 1 9 ? -2.725 28.266 25.719 1 34.03 9 SER B O 1
ATOM 1504 N N . TYR B 1 10 ? -2.33 26.391 26.438 1 36 10 TYR B N 1
ATOM 1505 C CA . TYR B 1 10 ? -2.77 25.719 25.219 1 36 10 TYR B CA 1
ATOM 1506 C C . TYR B 1 10 ? -4.25 25.969 24.969 1 36 10 TYR B C 1
ATOM 1508 O O . TYR B 1 10 ? -5.109 25.391 25.641 1 36 10 TYR B O 1
ATOM 1516 N N . LYS B 1 11 ? -4.641 27.219 24.906 1 38.81 11 LYS B N 1
ATOM 1517 C CA . LYS B 1 11 ? -6.023 27.547 24.562 1 38.81 11 LYS B CA 1
ATOM 1518 C C . LYS B 1 11 ? -6.578 26.547 23.547 1 38.81 11 LYS B C 1
ATOM 1520 O O . LYS B 1 11 ? -5.926 26.234 22.547 1 38.81 11 LYS B O 1
ATOM 1525 N N . GLU B 1 12 ? -7.402 25.641 24.016 1 40.28 12 GLU B N 1
ATOM 1526 C CA . GLU B 1 12 ? -8.266 24.781 23.203 1 40.28 12 GLU B CA 1
ATOM 1527 C C . GLU B 1 12 ? -8.742 25.5 21.953 1 40.28 12 GLU B C 1
ATOM 1529 O O . GLU B 1 12 ? -9.32 26.594 22.031 1 40.28 12 GLU B O 1
ATOM 1534 N N . ALA B 1 13 ? -7.918 25.453 20.906 1 43.09 13 ALA B N 1
ATOM 1535 C CA . ALA B 1 13 ? -8.148 26.109 19.625 1 43.09 13 ALA B CA 1
ATOM 1536 C C . ALA B 1 13 ? -9.641 26.141 19.281 1 43.09 13 ALA B C 1
ATOM 1538 O O . ALA B 1 13 ? -10.367 25.188 19.547 1 43.09 13 ALA B O 1
ATOM 1539 N N . GLY B 1 14 ? -10.258 27.172 19.453 1 41.06 14 GLY B N 1
ATOM 1540 C CA . GLY B 1 14 ? -11.625 27.406 19.016 1 41.06 14 GLY B CA 1
ATOM 1541 C C . GLY B 1 14 ? -11.969 26.703 17.719 1 41.06 14 GLY B C 1
ATOM 1542 O O . GLY B 1 14 ? -11.086 26.188 17.047 1 41.06 14 GLY B O 1
ATOM 1543 N N . PRO B 1 15 ? -13.297 26.297 17.547 1 43.78 15 PRO B N 1
ATOM 1544 C CA . PRO B 1 15 ? -13.797 25.656 16.344 1 43.78 15 PRO B CA 1
ATOM 1545 C C . PRO B 1 15 ? -13.305 26.328 15.055 1 43.78 15 PRO B C 1
ATOM 1547 O O . PRO B 1 15 ? -13.352 27.562 14.953 1 43.78 15 PRO B O 1
ATOM 1550 N N . VAL B 1 16 ? -12.164 26.047 14.539 1 47.59 16 VAL B N 1
ATOM 1551 C CA . VAL B 1 16 ? -11.641 26.641 13.305 1 47.59 16 VAL B CA 1
ATOM 1552 C C . VAL B 1 16 ? -12.766 26.766 12.281 1 47.59 16 VAL B C 1
ATOM 1554 O O . VAL B 1 16 ? -13.75 26.016 12.328 1 47.59 16 VAL B O 1
ATOM 1557 N N . ARG B 1 17 ? -12.711 27.844 11.508 1 46.47 17 ARG B N 1
ATOM 1558 C CA . ARG B 1 17 ? -13.672 28.172 10.453 1 46.47 17 ARG B CA 1
ATOM 1559 C C . ARG B 1 17 ? -13.898 26.969 9.539 1 46.47 17 ARG B C 1
ATOM 1561 O O . ARG B 1 17 ? -12.938 26.375 9.055 1 46.47 17 ARG B O 1
ATOM 1568 N N . TYR B 1 18 ? -15.016 26.359 9.703 1 50.81 18 TYR B N 1
ATOM 1569 C CA . TYR B 1 18 ? -15.633 25.312 8.898 1 50.81 18 TYR B CA 1
ATOM 1570 C C . TYR B 1 18 ? -15.484 25.609 7.41 1 50.81 18 TYR B C 1
ATOM 1572 O O . TYR B 1 18 ? -15.914 26.672 6.934 1 50.81 18 TYR B O 1
ATOM 1580 N N . HIS B 1 19 ? -14.328 25.25 6.746 1 55.44 19 HIS B N 1
ATOM 1581 C CA . HIS B 1 19 ? -14.398 25.359 5.293 1 55.44 19 HIS B CA 1
ATOM 1582 C C . HIS B 1 19 ? -15.312 24.281 4.703 1 55.44 19 HIS B C 1
ATOM 1584 O O . HIS B 1 19 ? -14.906 23.141 4.551 1 55.44 19 HIS B O 1
ATOM 1590 N N . PRO B 1 20 ? -16.547 24.719 4.547 1 63.94 20 PRO B N 1
ATOM 1591 C CA . PRO B 1 20 ? -17.578 23.797 4.055 1 63.94 20 PRO B CA 1
ATOM 1592 C C . PRO B 1 20 ? -17.125 23 2.842 1 63.94 20 PRO B C 1
ATOM 1594 O O . PRO B 1 20 ? -17.562 21.859 2.656 1 63.94 20 PRO B O 1
ATOM 1597 N N . MET B 1 21 ? -16.125 23.578 2.123 1 67.62 21 MET B N 1
ATOM 1598 C CA . MET B 1 21 ? -15.719 22.859 0.916 1 67.62 21 MET B CA 1
ATOM 1599 C C . MET B 1 21 ? -14.891 21.625 1.263 1 67.62 21 MET B C 1
ATOM 1601 O O . MET B 1 21 ? -15.062 20.562 0.662 1 67.62 21 MET B O 1
ATOM 1605 N N . HIS B 1 22 ? -14.07 21.766 2.295 1 70.56 22 HIS B N 1
ATOM 1606 C CA . HIS B 1 22 ? -13.227 20.641 2.686 1 70.56 22 HIS B CA 1
ATO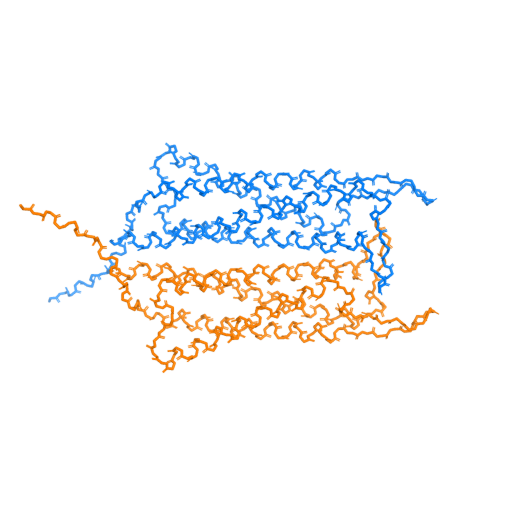M 1607 C C . HIS B 1 22 ? -14.062 19.5 3.279 1 70.56 22 HIS B C 1
ATOM 1609 O O . HIS B 1 22 ? -13.828 18.328 2.99 1 70.56 22 HIS B O 1
ATOM 1615 N N . ASP B 1 23 ? -15.086 19.938 3.879 1 73.19 23 ASP B N 1
ATOM 1616 C CA . ASP B 1 23 ? -15.938 18.938 4.5 1 73.19 23 ASP B CA 1
ATOM 1617 C C . ASP B 1 23 ? -16.797 18.219 3.455 1 73.19 23 ASP B C 1
ATOM 1619 O O . ASP B 1 23 ? -17.016 17.016 3.543 1 73.19 23 ASP B O 1
ATOM 1623 N N . CYS B 1 24 ? -17.188 19.031 2.549 1 77.31 24 CYS B N 1
ATOM 1624 C CA . CYS B 1 24 ? -18 18.453 1.48 1 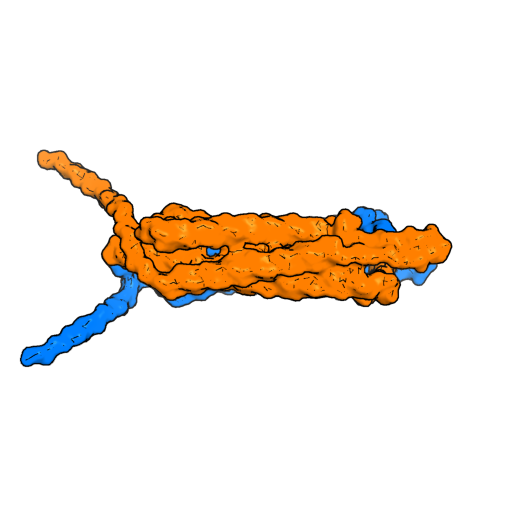77.31 24 CYS B CA 1
ATOM 1625 C C . CYS B 1 24 ? -17.156 17.516 0.618 1 77.31 24 CYS B C 1
ATOM 1627 O O . CYS B 1 24 ? -17.625 16.422 0.246 1 77.31 24 CYS B O 1
ATOM 1629 N N . LEU B 1 25 ? -15.953 17.922 0.349 1 81.88 25 LEU B N 1
ATOM 1630 C CA . LEU B 1 25 ? -15.062 17.109 -0.463 1 81.88 25 LEU B CA 1
ATOM 1631 C C . LEU B 1 25 ? -14.703 15.812 0.263 1 81.88 25 LEU B C 1
ATOM 1633 O O . LEU B 1 25 ? -14.672 14.742 -0.345 1 81.88 25 LEU B O 1
ATOM 1637 N N . SER B 1 26 ? -14.547 16 1.477 1 82.31 26 SER B N 1
ATOM 1638 C CA . SER B 1 26 ? -14.219 14.828 2.268 1 82.31 26 SER B CA 1
ATOM 1639 C C . SER B 1 26 ? -15.391 13.844 2.303 1 82.31 26 SER B C 1
ATOM 1641 O O . SER B 1 26 ? -15.188 12.625 2.24 1 82.31 26 SER B O 1
ATOM 1643 N N . LEU B 1 27 ? -16.547 14.32 2.338 1 84.38 27 LEU B N 1
ATOM 1644 C CA . LEU B 1 27 ? -17.734 13.477 2.363 1 84.38 27 LEU B CA 1
ATOM 1645 C C . LEU B 1 27 ? -17.938 12.773 1.024 1 84.38 27 LEU B C 1
ATOM 1647 O O . LEU B 1 27 ? -18.25 11.586 0.983 1 84.38 27 LEU B O 1
ATOM 1651 N N . ILE B 1 28 ? -17.734 13.484 0.002 1 90.25 28 ILE B N 1
ATOM 1652 C CA . ILE B 1 28 ? -17.875 12.914 -1.333 1 90.25 28 ILE B CA 1
ATOM 1653 C C . ILE B 1 28 ? -16.859 11.797 -1.537 1 90.25 28 ILE B C 1
ATOM 1655 O O . ILE B 1 28 ? -17.188 10.719 -2.029 1 90.25 28 ILE B O 1
ATOM 1659 N N . LEU B 1 29 ? -15.688 12.055 -1.127 1 93 29 LEU B N 1
ATOM 1660 C CA . LEU B 1 29 ? -14.633 11.055 -1.295 1 93 29 LEU B CA 1
ATOM 1661 C C . LEU B 1 29 ? -14.906 9.82 -0.445 1 93 29 LEU B C 1
ATOM 1663 O O . LEU B 1 29 ? -14.648 8.695 -0.877 1 93 29 LEU B O 1
ATOM 1667 N N . ARG B 1 30 ? -15.461 10.008 0.641 1 92.06 30 ARG B N 1
ATOM 1668 C CA . ARG B 1 30 ? -15.781 8.883 1.512 1 92.06 30 ARG B CA 1
ATOM 1669 C C . ARG B 1 30 ? -16.906 8.047 0.93 1 92.06 30 ARG B C 1
ATOM 1671 O O . ARG B 1 30 ? -16.891 6.816 1.01 1 92.06 30 ARG B O 1
ATOM 1678 N N . LEU B 1 31 ? -17.828 8.703 0.324 1 94.12 31 LEU B N 1
ATOM 1679 C CA . LEU B 1 31 ? -18.922 7.992 -0.311 1 94.12 31 LEU B CA 1
ATOM 1680 C C . LEU B 1 31 ? -18.438 7.211 -1.529 1 94.12 31 LEU B C 1
ATOM 1682 O O . LEU B 1 31 ? -18.875 6.082 -1.763 1 94.12 31 LEU B O 1
ATOM 1686 N N . LEU B 1 32 ? -17.578 7.848 -2.203 1 96.75 32 LEU B N 1
ATOM 1687 C CA . LEU B 1 32 ? -17.016 7.172 -3.365 1 96.75 32 LEU B CA 1
ATOM 1688 C C . LEU B 1 32 ? -16.172 5.965 -2.941 1 96.75 32 LEU B C 1
ATOM 1690 O O . LEU B 1 32 ? -16.234 4.914 -3.582 1 96.75 32 LEU B O 1
ATOM 1694 N N . THR B 1 33 ? -15.398 6.176 -1.877 1 97.19 33 THR B N 1
ATOM 1695 C CA . THR B 1 33 ? -14.625 5.059 -1.347 1 97.19 33 THR B CA 1
ATOM 1696 C C . THR B 1 33 ? -15.547 3.936 -0.879 1 97.19 33 THR B C 1
ATOM 1698 O O . THR B 1 33 ? -15.273 2.76 -1.131 1 97.19 33 THR B O 1
ATOM 1701 N N . LEU B 1 34 ? -16.609 4.27 -0.304 1 96.75 34 LEU B N 1
ATOM 1702 C CA . LEU B 1 34 ? -17.594 3.299 0.157 1 96.75 34 LEU B CA 1
ATOM 1703 C C . LEU B 1 34 ? -18.172 2.518 -1.017 1 96.75 34 LEU B C 1
ATOM 1705 O O . LEU B 1 34 ? -18.219 1.286 -0.987 1 96.75 34 LEU B O 1
ATOM 1709 N N . GLY B 1 35 ? -18.531 3.227 -1.974 1 97.5 35 GLY B N 1
ATOM 1710 C CA . GLY B 1 35 ? -19.094 2.578 -3.154 1 97.5 35 GLY B CA 1
ATOM 1711 C C . GLY B 1 35 ? -18.094 1.676 -3.855 1 97.5 35 GLY B C 1
ATOM 1712 O O . GLY B 1 35 ? -18.438 0.566 -4.27 1 97.5 35 GLY B O 1
ATOM 1713 N N . ALA B 1 36 ? -16.906 2.115 -4.004 1 98.38 36 ALA B N 1
ATOM 1714 C CA . ALA B 1 36 ? -15.859 1.346 -4.68 1 98.38 36 ALA B CA 1
ATOM 1715 C C . ALA B 1 36 ? -15.531 0.071 -3.91 1 98.38 36 ALA B C 1
ATOM 1717 O O . ALA B 1 36 ? -15.344 -0.992 -4.508 1 98.38 36 ALA B O 1
ATOM 1718 N N . THR B 1 37 ? -15.484 0.216 -2.572 1 98.31 37 THR B N 1
ATOM 1719 C CA . THR B 1 37 ? -15.148 -0.955 -1.771 1 98.31 37 THR B CA 1
ATOM 1720 C C . THR B 1 37 ? -16.281 -1.967 -1.783 1 98.31 37 THR B C 1
ATOM 1722 O O . THR B 1 37 ? -16.047 -3.178 -1.807 1 98.31 37 THR B O 1
ATOM 1725 N N . ILE B 1 38 ? -17.5 -1.562 -1.811 1 98.25 38 ILE B N 1
ATOM 1726 C CA . ILE B 1 38 ? -18.641 -2.467 -1.921 1 98.25 38 ILE B CA 1
ATOM 1727 C C . ILE B 1 38 ? -18.578 -3.205 -3.258 1 98.25 38 ILE B C 1
ATOM 1729 O O . ILE B 1 38 ? -18.719 -4.43 -3.303 1 98.25 38 ILE B O 1
ATOM 1733 N N . ALA B 1 39 ? -18.359 -2.434 -4.281 1 98.44 39 ALA B N 1
ATOM 1734 C CA . ALA B 1 39 ? -18.266 -3.035 -5.609 1 98.44 39 ALA B CA 1
ATOM 1735 C C . ALA B 1 39 ? -17.141 -4.062 -5.668 1 98.44 39 ALA B C 1
ATOM 1737 O O . ALA B 1 39 ? -17.297 -5.137 -6.246 1 98.44 39 ALA B O 1
ATOM 1738 N N . ALA B 1 40 ? -16.016 -3.746 -5.082 1 98.69 40 ALA B N 1
ATOM 1739 C CA . ALA B 1 40 ? -14.859 -4.641 -5.09 1 98.69 40 ALA B CA 1
ATOM 1740 C C . ALA B 1 40 ? -15.164 -5.93 -4.332 1 98.69 40 ALA B C 1
ATOM 1742 O O . ALA B 1 40 ? -14.875 -7.027 -4.816 1 98.69 40 ALA B O 1
ATOM 1743 N N . ILE B 1 41 ? -15.766 -5.773 -3.178 1 98.38 41 ILE B N 1
ATOM 1744 C CA . ILE B 1 41 ? -16.062 -6.934 -2.346 1 98.38 41 ILE B CA 1
ATOM 1745 C C . ILE B 1 41 ? -17.109 -7.809 -3.041 1 98.38 41 ILE B C 1
ATOM 1747 O O . ILE B 1 41 ? -16.938 -9.031 -3.137 1 98.38 41 ILE B O 1
ATOM 1751 N N . VAL B 1 42 ? -18.156 -7.254 -3.557 1 97.94 42 VAL B N 1
ATOM 1752 C CA . VAL B 1 42 ? -19.219 -8.008 -4.211 1 97.94 42 VAL B CA 1
ATOM 1753 C C . VAL B 1 42 ? -18.656 -8.719 -5.441 1 97.94 42 VAL B C 1
ATOM 1755 O O . VAL B 1 42 ? -18.938 -9.906 -5.656 1 97.94 42 VAL B O 1
ATOM 1758 N N . ALA B 1 43 ? -17.906 -8.031 -6.207 1 97.88 43 ALA B N 1
ATOM 1759 C CA . ALA B 1 43 ? -17.312 -8.641 -7.395 1 97.88 43 ALA B CA 1
ATOM 1760 C C . ALA B 1 43 ? -16.406 -9.82 -7.012 1 97.88 43 ALA B C 1
ATOM 1762 O O . ALA B 1 43 ? -16.438 -10.867 -7.668 1 97.88 43 ALA B O 1
ATOM 1763 N N . MET B 1 44 ? -15.672 -9.664 -5.965 1 97.81 44 MET B N 1
ATOM 1764 C CA . MET B 1 44 ? -14.781 -10.742 -5.543 1 97.81 44 MET B CA 1
ATOM 1765 C C . MET B 1 44 ? -15.586 -11.922 -5.004 1 97.81 44 MET B C 1
ATOM 1767 O O . MET B 1 44 ? -15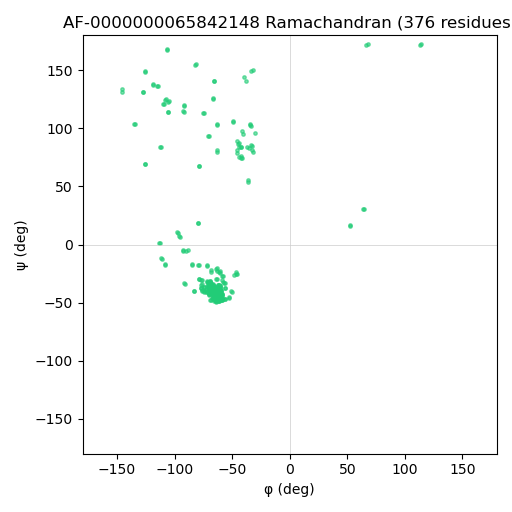.242 -13.078 -5.27 1 97.81 44 MET B O 1
ATOM 1771 N N . LEU B 1 45 ? -16.625 -11.602 -4.289 1 95.75 45 LEU B N 1
ATOM 1772 C CA . LEU B 1 45 ? -17.438 -12.664 -3.711 1 95.75 45 LEU B CA 1
ATOM 1773 C C . LEU B 1 45 ? -18.188 -13.43 -4.797 1 95.75 45 LEU B C 1
ATOM 1775 O O . LEU B 1 45 ? -18.516 -14.602 -4.617 1 95.75 45 LEU B O 1
ATOM 1779 N N . LYS B 1 46 ? -18.359 -12.852 -5.883 1 94.38 46 LYS B N 1
ATOM 1780 C CA . LYS B 1 46 ? -19.047 -13.484 -7 1 94.38 46 LYS B CA 1
ATOM 1781 C C . LYS B 1 46 ? -18.062 -14.234 -7.898 1 94.38 46 LYS B C 1
ATOM 1783 O O . LYS B 1 46 ? -18.469 -14.945 -8.812 1 94.38 46 LYS B O 1
ATOM 1788 N N . SER B 1 47 ? -16.828 -14.109 -7.605 1 93.69 47 SER B N 1
ATOM 1789 C CA . SER B 1 47 ? -15.82 -14.758 -8.43 1 93.69 47 SER B CA 1
ATOM 1790 C C . SER B 1 47 ? -15.711 -16.25 -8.109 1 93.69 47 SER B C 1
ATOM 1792 O O . SER B 1 47 ? -14.773 -16.672 -7.426 1 93.69 47 SER B O 1
ATOM 1794 N N . THR B 1 48 ? -16.656 -17.016 -8.391 1 90.81 48 THR B N 1
ATOM 1795 C CA . THR B 1 48 ? -16.672 -18.469 -8.273 1 90.81 48 THR B CA 1
ATOM 1796 C C . THR B 1 48 ? -17.109 -19.109 -9.586 1 90.81 48 THR B C 1
ATOM 1798 O O . THR B 1 48 ? -17.984 -18.594 -10.273 1 90.81 48 THR B O 1
ATOM 1801 N N . GLN B 1 49 ? -16.297 -20.094 -9.977 1 90.94 49 GLN B N 1
ATOM 1802 C CA . GLN B 1 49 ? -16.609 -20.797 -11.219 1 90.94 49 GLN B CA 1
ATOM 1803 C C . GLN B 1 49 ? -16.219 -22.266 -11.125 1 90.94 49 GLN B C 1
ATOM 1805 O O . GLN B 1 49 ? -15.117 -22.594 -10.688 1 90.94 49 GLN B O 1
ATOM 1810 N N . THR B 1 50 ? -17.156 -23.141 -11.562 1 88.44 50 THR B N 1
ATOM 1811 C CA . THR B 1 50 ? -16.922 -24.578 -11.625 1 88.44 50 THR B CA 1
ATOM 1812 C C . THR B 1 50 ? -16.719 -25.031 -13.062 1 88.44 50 THR B C 1
ATOM 1814 O O . THR B 1 50 ? -17.484 -24.656 -13.953 1 88.44 50 THR B O 1
ATOM 1817 N N . VAL B 1 51 ? -15.555 -25.656 -13.312 1 86.06 51 VAL B N 1
ATOM 1818 C CA . VAL B 1 51 ? -15.289 -26.141 -14.664 1 86.06 51 VAL B CA 1
ATOM 1819 C C . VAL B 1 51 ? -15.109 -27.656 -14.641 1 86.06 51 VAL B C 1
ATOM 1821 O O . VAL B 1 51 ? -14.531 -28.203 -13.695 1 86.06 51 VAL B O 1
ATOM 1824 N N . PRO B 1 52 ? -15.695 -28.328 -15.648 1 81.69 52 PRO B N 1
ATOM 1825 C CA . PRO B 1 52 ? -15.492 -29.781 -15.758 1 81.69 52 PRO B CA 1
ATOM 1826 C C . PRO B 1 52 ? -14.109 -30.141 -16.281 1 81.69 52 PRO B C 1
ATOM 1828 O O . PRO B 1 52 ? -13.633 -29.531 -17.25 1 81.69 52 PRO B O 1
ATOM 1831 N N . THR B 1 53 ? -13.312 -30.75 -15.414 1 74.12 53 THR B N 1
ATOM 1832 C CA . THR B 1 53 ? -12.016 -31.219 -15.875 1 74.12 53 THR B CA 1
ATOM 1833 C C . THR B 1 53 ? -12.008 -32.75 -16 1 74.12 53 THR B C 1
ATOM 1835 O O . THR B 1 53 ? -12.992 -33.406 -15.672 1 74.12 53 THR B O 1
ATOM 1838 N N . LEU B 1 54 ? -10.922 -33.156 -16.672 1 71.25 54 LEU B N 1
ATOM 1839 C CA . LEU B 1 54 ? -10.773 -34.594 -16.875 1 71.25 54 LEU B CA 1
ATOM 1840 C C . LEU B 1 54 ? -10.742 -35.312 -15.539 1 71.25 54 LEU B C 1
ATOM 1842 O O . LEU B 1 54 ? -11.227 -36.438 -15.445 1 71.25 54 LEU B O 1
ATOM 1846 N N . LEU B 1 55 ? -10.312 -34.656 -14.5 1 69.69 55 LEU B N 1
ATOM 1847 C CA . LEU B 1 55 ? -10.156 -35.25 -13.188 1 69.69 55 LEU B CA 1
ATOM 1848 C C . LEU B 1 55 ? -11.352 -34.938 -12.297 1 69.69 55 LEU B C 1
ATOM 1850 O O . LEU B 1 55 ? -11.344 -35.219 -11.102 1 69.69 55 LEU B O 1
ATOM 1854 N N . GLY B 1 56 ? -12.406 -34.406 -12.867 1 73.5 56 GLY B N 1
ATOM 1855 C CA . GLY B 1 56 ? -13.578 -34 -12.102 1 73.5 56 GLY B CA 1
ATOM 1856 C C . GLY B 1 56 ? -13.797 -32.5 -12.102 1 73.5 56 GLY B C 1
ATOM 1857 O O . GLY B 1 56 ? -12.938 -31.75 -12.562 1 73.5 56 GLY B O 1
ATOM 1858 N N . PRO B 1 57 ? -14.922 -32.281 -11.555 1 78.38 57 PRO B N 1
ATOM 1859 C CA . PRO B 1 57 ? -15.234 -30.859 -11.531 1 78.38 57 PRO B CA 1
ATOM 1860 C C . PRO B 1 57 ? -14.297 -30.062 -10.633 1 78.38 57 PRO B C 1
ATOM 1862 O O . PRO B 1 57 ? -13.961 -30.5 -9.531 1 78.38 57 PRO B O 1
ATOM 1865 N N . HIS B 1 58 ? -13.695 -29.062 -11.188 1 82.25 58 HIS B N 1
ATOM 1866 C CA . HIS B 1 58 ? -12.812 -28.156 -10.453 1 82.25 58 HIS B CA 1
ATOM 1867 C C . HIS B 1 58 ? -13.453 -26.797 -10.25 1 82.25 58 HIS B C 1
ATOM 1869 O O . HIS B 1 58 ? -13.938 -26.188 -11.203 1 82.25 58 HIS B O 1
ATOM 1875 N N . THR B 1 59 ? -13.484 -26.422 -8.953 1 84 59 THR B N 1
ATOM 1876 C CA . THR B 1 59 ? -14.094 -25.141 -8.609 1 84 59 THR B CA 1
ATOM 1877 C C . THR B 1 59 ? -13.039 -24.141 -8.164 1 84 59 THR B C 1
ATOM 1879 O O . THR B 1 59 ? -12.234 -24.422 -7.277 1 84 59 THR B O 1
ATOM 1882 N N . ALA B 1 60 ? -13.062 -23.109 -8.922 1 86.25 60 ALA B N 1
ATOM 1883 C CA . ALA B 1 60 ? -12.211 -21.984 -8.531 1 86.25 60 ALA B CA 1
ATOM 1884 C C . ALA B 1 60 ? -12.977 -21 -7.648 1 86.25 60 ALA B C 1
ATOM 1886 O O . ALA B 1 60 ? -13.984 -20.438 -8.062 1 86.25 60 ALA B O 1
ATOM 1887 N N . ARG B 1 61 ? -12.492 -20.828 -6.453 1 90 61 ARG B N 1
ATOM 1888 C CA . ARG B 1 61 ? -13.117 -19.922 -5.496 1 90 61 ARG B CA 1
ATOM 1889 C C . ARG B 1 61 ? -12.109 -18.906 -4.969 1 90 61 ARG B C 1
ATOM 1891 O O . ARG B 1 61 ? -10.93 -19.219 -4.785 1 90 61 ARG B O 1
ATOM 1898 N N . TRP B 1 62 ? -12.664 -17.734 -4.676 1 90.81 62 TRP B N 1
ATOM 1899 C CA . TRP B 1 62 ? -11.82 -16.672 -4.137 1 90.81 62 TRP B CA 1
ATOM 1900 C C . TRP B 1 62 ? -11.234 -17.062 -2.785 1 90.81 62 TRP B C 1
ATOM 1902 O O . TRP B 1 62 ? -10.109 -16.688 -2.453 1 90.81 62 TRP B O 1
ATOM 1912 N N . LYS B 1 63 ? -11.898 -17.875 -2.018 1 90.56 63 LYS B N 1
ATOM 1913 C CA . LYS B 1 63 ? -11.484 -18.266 -0.67 1 90.56 63 LYS B CA 1
ATOM 1914 C C . LYS B 1 63 ? -10.273 -19.203 -0.71 1 90.56 63 LYS B C 1
ATOM 1916 O O . LYS B 1 63 ? -9.586 -19.375 0.298 1 90.56 63 LYS B O 1
ATOM 1921 N N . ASP B 1 64 ? -10.047 -19.781 -1.819 1 89.31 64 ASP B N 1
ATOM 1922 C CA . ASP B 1 64 ? -8.945 -20.719 -1.941 1 89.31 64 ASP B CA 1
ATOM 1923 C C . ASP B 1 64 ? -7.613 -19.984 -2.102 1 89.31 64 ASP B C 1
ATOM 1925 O O . ASP B 1 64 ? -6.547 -20.578 -1.907 1 89.31 64 ASP B O 1
ATOM 1929 N N . PHE B 1 65 ? -7.688 -18.734 -2.465 1 92.5 65 PHE B N 1
ATOM 1930 C CA . PHE B 1 65 ? -6.488 -17.938 -2.662 1 92.5 65 PHE B CA 1
ATOM 1931 C C . PHE B 1 65 ? -6.301 -16.953 -1.513 1 92.5 65 PHE B C 1
ATOM 1933 O O . PHE B 1 65 ? -7.086 -16.016 -1.357 1 92.5 65 PHE B O 1
ATOM 1940 N N . PRO B 1 66 ? -5.285 -17.109 -0.74 1 94.19 66 PRO B N 1
ATOM 1941 C CA . PRO B 1 66 ? -5.051 -16.188 0.365 1 94.19 66 PRO B CA 1
ATOM 1942 C C . PRO B 1 66 ? -4.93 -14.734 -0.102 1 94.19 66 PRO B C 1
ATOM 1944 O O . PRO B 1 66 ? -5.309 -13.812 0.626 1 94.19 66 PRO B O 1
ATOM 1947 N N . ALA B 1 67 ? -4.379 -14.539 -1.289 1 95.75 67 ALA B N 1
ATOM 1948 C CA . ALA B 1 67 ? -4.27 -13.188 -1.833 1 95.75 67 ALA B CA 1
ATOM 1949 C C . ALA B 1 67 ? -5.648 -12.547 -1.986 1 95.75 67 ALA B C 1
ATOM 1951 O O . ALA B 1 67 ? -5.828 -11.367 -1.675 1 95.75 67 ALA B O 1
ATOM 1952 N N . PHE B 1 68 ? -6.629 -13.297 -2.396 1 96.94 68 PHE B N 1
ATOM 1953 C CA . PHE B 1 68 ? -7.98 -12.781 -2.598 1 96.94 68 PHE B CA 1
ATOM 1954 C C . PHE B 1 68 ? -8.711 -12.656 -1.269 1 96.94 68 PHE B C 1
ATOM 1956 O O . PHE B 1 68 ? -9.562 -11.773 -1.103 1 96.94 68 PHE B O 1
ATOM 1963 N N . GLU B 1 69 ? -8.367 -13.508 -0.347 1 96.81 69 GLU B N 1
ATOM 1964 C CA . GLU B 1 69 ? -8.906 -13.344 1 1 96.81 69 GLU B CA 1
ATOM 1965 C C . GLU B 1 69 ? -8.438 -12.031 1.624 1 96.81 69 GLU B C 1
ATOM 1967 O O . GLU B 1 69 ? -9.234 -11.297 2.219 1 96.81 69 GLU B O 1
ATOM 1972 N N . TRP B 1 70 ? -7.164 -11.781 1.479 1 97.19 70 TRP B N 1
ATOM 1973 C CA . TRP B 1 70 ? -6.641 -10.508 1.966 1 97.19 70 TRP B CA 1
ATOM 1974 C C . TRP B 1 70 ? -7.293 -9.336 1.241 1 97.19 70 TRP B C 1
ATOM 1976 O O . TRP B 1 70 ? -7.578 -8.305 1.852 1 97.19 70 TRP B O 1
ATOM 1986 N N . PHE B 1 71 ? -7.492 -9.539 0.031 1 98.31 71 PHE B N 1
ATOM 1987 C CA . PHE B 1 71 ? -8.18 -8.516 -0.75 1 98.31 71 PHE B CA 1
ATOM 1988 C C . PHE B 1 71 ? -9.539 -8.195 -0.138 1 98.31 71 PHE B C 1
ATOM 1990 O O . PHE B 1 71 ? -9.875 -7.023 0.064 1 98.31 71 PHE B O 1
ATOM 1997 N N . VAL B 1 72 ? -10.305 -9.195 0.208 1 98.12 72 VAL B N 1
ATOM 1998 C CA . VAL B 1 72 ? -11.641 -9.008 0.767 1 98.12 72 VAL B CA 1
ATOM 1999 C C . VAL B 1 72 ? -11.539 -8.414 2.17 1 98.12 72 VAL B C 1
ATOM 2001 O O . VAL B 1 72 ? -12.281 -7.492 2.516 1 98.12 72 VAL B O 1
ATOM 2004 N N . ILE B 1 73 ? -10.625 -8.867 2.949 1 97.69 73 ILE B N 1
ATOM 2005 C CA . ILE B 1 73 ? -10.438 -8.367 4.305 1 97.69 73 ILE B CA 1
ATOM 2006 C C . ILE B 1 73 ? -10.031 -6.895 4.262 1 97.69 73 ILE B C 1
ATOM 2008 O O . ILE B 1 73 ? -10.617 -6.059 4.949 1 97.69 73 ILE B O 1
ATOM 2012 N N . GLY B 1 74 ? -9.039 -6.613 3.408 1 97.81 74 GLY B N 1
ATOM 2013 C CA . GLY B 1 74 ? -8.578 -5.242 3.273 1 97.81 74 GLY B CA 1
ATOM 2014 C C . GLY B 1 74 ? -9.672 -4.285 2.844 1 97.81 74 GLY B C 1
ATOM 2015 O O . GLY B 1 74 ? -9.852 -3.227 3.451 1 97.81 74 GLY B O 1
ATOM 2016 N N . ASN B 1 75 ? -10.391 -4.664 1.889 1 98.5 75 ASN B N 1
ATOM 2017 C CA . ASN B 1 75 ? -11.492 -3.836 1.417 1 98.5 75 ASN B CA 1
ATOM 2018 C C . ASN B 1 75 ? -12.594 -3.719 2.465 1 98.5 75 ASN B C 1
ATOM 2020 O O . ASN B 1 75 ? -13.219 -2.662 2.605 1 98.5 75 ASN B O 1
ATOM 2024 N N . SER B 1 76 ? -12.828 -4.754 3.213 1 98.12 76 SER B N 1
ATOM 2025 C CA . SER B 1 76 ? -13.867 -4.727 4.238 1 98.12 76 SER B CA 1
ATOM 2026 C C . SER B 1 76 ? -13.508 -3.762 5.363 1 98.12 76 SER B C 1
ATOM 2028 O O . SER B 1 76 ? -14.375 -3.051 5.875 1 98.12 76 SER B O 1
ATOM 2030 N N . ILE B 1 77 ? -12.305 -3.768 5.719 1 97.44 77 ILE B N 1
ATOM 2031 C CA . ILE B 1 77 ? -11.836 -2.85 6.75 1 97.44 77 ILE B CA 1
ATOM 2032 C C . ILE B 1 77 ? -12.094 -1.408 6.312 1 97.44 77 ILE B C 1
ATOM 2034 O O . ILE B 1 77 ? -12.625 -0.603 7.082 1 97.44 77 ILE B O 1
ATOM 2038 N N . VAL B 1 78 ? -11.742 -1.104 5.125 1 97.94 78 VAL B N 1
ATOM 2039 C CA . VAL B 1 78 ? -11.898 0.248 4.598 1 97.94 78 VAL B CA 1
ATOM 2040 C C . VAL B 1 78 ? -13.375 0.578 4.434 1 97.94 78 VAL B C 1
ATOM 2042 O O . VAL B 1 78 ? -13.797 1.712 4.68 1 97.94 78 VAL B O 1
ATOM 2045 N N . LEU B 1 79 ? -14.141 -0.429 4.09 1 97.81 79 LEU B N 1
ATOM 2046 C CA . LEU B 1 79 ? -15.586 -0.247 3.963 1 97.81 79 LEU B CA 1
ATOM 2047 C C . LEU B 1 79 ? -16.203 0.166 5.297 1 97.81 79 LEU B C 1
ATOM 2049 O O . LEU B 1 79 ? -16.969 1.124 5.355 1 97.81 79 LEU B O 1
ATOM 2053 N N . VAL B 1 80 ? -15.852 -0.55 6.312 1 96.69 80 VAL B N 1
ATOM 2054 C CA . VAL B 1 80 ? -16.391 -0.265 7.637 1 96.69 80 VAL B CA 1
ATOM 2055 C C . VAL B 1 80 ? -15.953 1.125 8.086 1 96.69 80 VAL B C 1
ATOM 2057 O O . VAL B 1 80 ? -16.766 1.908 8.586 1 96.69 80 VAL B O 1
ATOM 2060 N N . TYR B 1 81 ? -14.766 1.449 7.859 1 95.88 81 TYR B N 1
ATOM 2061 C CA . TYR B 1 81 ? -14.242 2.756 8.242 1 95.88 81 TYR B CA 1
ATOM 2062 C C . TYR B 1 81 ? -14.945 3.871 7.477 1 95.88 81 TYR B C 1
ATOM 2064 O O . TYR B 1 81 ? -15.344 4.879 8.062 1 95.88 81 TYR B O 1
ATOM 2072 N N . ALA B 1 82 ? -15 3.682 6.203 1 94.19 82 ALA B N 1
ATOM 2073 C CA . ALA B 1 82 ? -15.648 4.695 5.375 1 94.19 82 ALA B CA 1
ATOM 2074 C C . ALA B 1 82 ? -17.109 4.871 5.773 1 94.19 82 ALA B C 1
ATOM 2076 O O . ALA B 1 82 ? -17.625 5.992 5.781 1 94.19 82 ALA B O 1
ATOM 2077 N N . ALA B 1 83 ? -17.75 3.818 6.109 1 94.25 83 ALA B N 1
ATOM 2078 C CA . ALA B 1 83 ? -19.141 3.891 6.543 1 94.25 83 ALA B CA 1
ATOM 2079 C C . ALA B 1 83 ? -19.266 4.641 7.867 1 94.25 83 ALA B C 1
ATOM 2081 O O . ALA B 1 83 ? -20.141 5.508 8.016 1 94.25 83 ALA B O 1
ATOM 2082 N N . LEU B 1 84 ? -18.406 4.344 8.789 1 90.62 84 LEU B N 1
ATOM 2083 C CA . LEU B 1 84 ? -18.422 5.004 10.086 1 90.62 84 LEU B CA 1
ATOM 2084 C C . LEU B 1 84 ? -18.094 6.488 9.945 1 90.62 84 LEU B C 1
ATOM 2086 O O . LEU B 1 84 ? -18.734 7.328 10.594 1 90.62 84 LEU B O 1
ATOM 2090 N N . GLY B 1 85 ? -17.141 6.785 9.117 1 84.19 85 GLY B N 1
ATOM 2091 C CA . GLY B 1 85 ? -16.781 8.172 8.875 1 84.19 85 GLY B CA 1
ATOM 2092 C C . GLY B 1 85 ? -17.906 8.969 8.234 1 84.19 85 GLY B C 1
ATOM 2093 O O . GLY B 1 85 ? -18.141 10.133 8.586 1 84.19 85 GLY B O 1
ATOM 2094 N N . THR B 1 86 ? -18.516 8.344 7.305 1 85.5 86 THR B N 1
ATOM 2095 C CA . THR B 1 86 ? -19.641 8.992 6.633 1 85.5 86 THR B CA 1
ATOM 2096 C C . THR B 1 86 ? -20.781 9.242 7.613 1 85.5 86 THR B C 1
ATOM 2098 O O . THR B 1 86 ? -21.375 10.32 7.605 1 85.5 86 THR B O 1
ATOM 2101 N N . LEU B 1 87 ? -21.078 8.305 8.398 1 84.19 87 LEU B N 1
ATOM 2102 C CA . LEU B 1 87 ? -22.141 8.445 9.398 1 84.19 87 LEU B CA 1
ATOM 2103 C C . LEU B 1 87 ? -21.812 9.57 10.375 1 84.19 87 LEU B C 1
ATOM 2105 O O . LEU B 1 87 ? -22.672 10.391 10.695 1 84.19 87 LEU B O 1
ATOM 2109 N N . ALA B 1 88 ? -20.625 9.664 10.82 1 78 88 ALA B N 1
ATOM 2110 C CA . ALA B 1 88 ? -20.188 10.703 11.75 1 78 88 ALA B CA 1
ATOM 2111 C C . ALA B 1 88 ? -20.281 12.086 11.109 1 78 88 ALA B C 1
ATOM 2113 O O . ALA B 1 88 ? -20.688 13.047 11.75 1 78 88 ALA B O 1
ATOM 2114 N N . ALA B 1 89 ? -19.844 12.109 9.898 1 74 89 ALA B N 1
ATOM 2115 C CA . ALA B 1 89 ? -19.906 13.391 9.195 1 74 89 ALA B CA 1
ATOM 2116 C C . ALA B 1 89 ? -21.344 13.844 9.008 1 74 89 ALA B C 1
ATOM 2118 O O . ALA B 1 89 ? -21.656 15.031 9.133 1 74 89 ALA B O 1
ATOM 2119 N N . CYS B 1 90 ? -22.219 12.914 8.742 1 74.81 90 CYS B N 1
ATOM 2120 C CA . CYS B 1 90 ? -23.625 13.227 8.594 1 74.81 90 CYS B CA 1
ATOM 2121 C C . CYS B 1 90 ? -24.219 13.68 9.922 1 74.81 90 CYS B C 1
ATOM 2123 O O . CYS B 1 90 ? -25 14.648 9.969 1 74.81 90 CYS B O 1
ATOM 2125 N N . LEU B 1 91 ? -23.781 13.047 10.969 1 75.31 91 LEU B N 1
ATOM 2126 C CA . LEU B 1 91 ? -24.281 13.414 12.289 1 75.31 91 LEU B CA 1
ATOM 2127 C C . LEU B 1 91 ? -23.766 14.789 12.711 1 75.31 91 LEU B C 1
ATOM 2129 O O . LEU B 1 91 ? -24.5 15.562 13.32 1 75.31 91 LEU B O 1
ATOM 2133 N N . SER B 1 92 ? -22.562 15.023 12.336 1 69.88 92 SER B N 1
ATOM 2134 C CA . SER B 1 92 ? -21.984 16.328 12.664 1 69.88 92 SER B CA 1
ATOM 2135 C C . SER B 1 92 ? -22.688 17.453 11.898 1 69.88 92 SER B C 1
ATOM 2137 O O . SER B 1 92 ? -22.844 18.547 12.422 1 69.88 92 SER B O 1
ATOM 2139 N N . LEU B 1 93 ? -22.953 17.188 10.734 1 66.81 93 LEU B N 1
ATOM 2140 C CA . LEU B 1 93 ? -23.656 18.172 9.938 1 66.81 93 LEU B CA 1
ATOM 2141 C C . LEU B 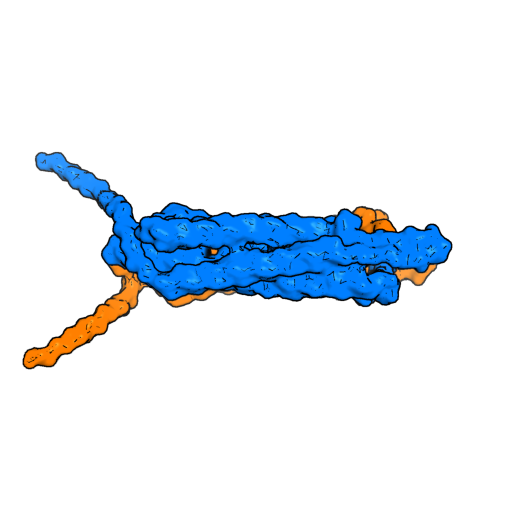1 93 ? -25.031 18.453 10.539 1 66.81 93 LEU B C 1
ATOM 2143 O O . LEU B 1 93 ? -25.5 19.609 10.531 1 66.81 93 LEU B O 1
ATOM 2147 N N . PHE B 1 94 ? -25.531 17.438 11.016 1 65.75 94 PHE B N 1
ATOM 2148 C CA . PHE B 1 94 ? -26.859 17.578 11.609 1 65.75 94 PHE B CA 1
ATOM 2149 C C . PHE B 1 94 ? -26.781 18.25 12.969 1 65.75 94 PHE B C 1
ATOM 2151 O O . PHE B 1 94 ? -27.656 19.047 13.328 1 65.75 94 PHE B O 1
ATOM 2158 N N . THR B 1 95 ? -25.656 17.953 13.703 1 62.22 95 THR B N 1
ATOM 2159 C CA . THR B 1 95 ? -25.578 18.5 15.055 1 62.22 95 THR B CA 1
ATOM 2160 C C . THR B 1 95 ? -24.766 19.797 15.07 1 62.22 95 THR B C 1
ATOM 2162 O O . THR B 1 95 ? -24.703 20.484 16.094 1 62.22 95 THR B O 1
ATOM 2165 N N . ARG B 1 96 ? -24.328 20.422 13.961 1 56 96 ARG B N 1
ATOM 2166 C CA . ARG B 1 96 ? -23.562 21.656 13.797 1 56 96 ARG B CA 1
ATOM 2167 C C . ARG B 1 96 ? -22.297 21.641 14.648 1 56 96 ARG B C 1
ATOM 2169 O O . ARG B 1 96 ? -21.828 22.688 15.094 1 56 96 ARG B O 1
ATOM 2176 N N . ARG B 1 97 ? -21.859 20.469 15.156 1 54.62 97 ARG B N 1
ATOM 2177 C CA . ARG B 1 97 ? -20.609 20.344 15.922 1 54.62 97 ARG B CA 1
ATOM 2178 C C . ARG B 1 97 ? -19.578 19.547 15.141 1 54.62 97 ARG B C 1
ATOM 2180 O O . ARG B 1 97 ? -19.812 18.391 14.781 1 54.62 97 ARG B O 1
ATOM 2187 N N . GLY B 1 98 ? -18.812 20.109 14.242 1 53.41 98 GLY B N 1
ATOM 2188 C CA . GLY B 1 98 ? -17.906 19.438 13.32 1 53.41 98 GLY B CA 1
ATOM 2189 C C . GLY B 1 98 ? -16.781 18.688 14.023 1 53.41 98 GLY B C 1
ATOM 2190 O O . GLY B 1 98 ? -16.062 19.281 14.828 1 53.41 98 GLY B O 1
ATOM 2191 N N . PRO B 1 99 ? -16.828 17.328 14.133 1 52.22 99 PRO B N 1
ATOM 2192 C CA . PRO B 1 99 ? -15.82 16.531 14.836 1 52.22 99 PRO B CA 1
ATOM 2193 C C . PRO B 1 99 ? -14.398 16.906 14.438 1 52.22 99 PRO B C 1
ATOM 2195 O O . PRO B 1 99 ? -13.461 16.703 15.219 1 52.22 99 PRO B O 1
ATOM 2198 N N . LEU B 1 100 ? -14.219 17.438 13.234 1 56.62 100 LEU B N 1
ATOM 2199 C CA . LEU B 1 100 ? -12.867 17.734 12.773 1 56.62 100 LEU B CA 1
ATOM 2200 C C . LEU B 1 100 ? -12.375 19.047 13.375 1 56.62 100 LEU B C 1
ATOM 2202 O O . LEU B 1 100 ? -11.367 19.609 12.922 1 56.62 100 LEU B O 1
ATOM 2206 N N . SER B 1 101 ? -13.047 19.406 14.414 1 58.59 101 SER B N 1
ATOM 2207 C CA . SER B 1 101 ? -12.742 20.734 14.969 1 58.59 101 SER B CA 1
ATOM 2208 C C . SER B 1 101 ? -11.695 20.641 16.062 1 58.59 101 SER B C 1
ATOM 2210 O O . SER B 1 101 ? -11.125 21.656 16.484 1 58.59 101 SER B O 1
ATOM 2212 N N . TYR B 1 102 ? -11.375 19.344 16.344 1 68.56 102 TYR B N 1
ATOM 2213 C CA . TYR B 1 102 ? -10.367 19.188 17.391 1 68.56 102 TYR B CA 1
ATOM 2214 C C . TYR B 1 102 ? -9.094 18.562 16.812 1 68.56 102 TYR B C 1
ATOM 2216 O O . TYR B 1 102 ? -9.148 17.734 15.914 1 68.56 102 TYR B O 1
ATOM 2224 N N . THR B 1 103 ? -8.055 19.109 17.203 1 77.31 103 THR B N 1
ATOM 2225 C CA . THR B 1 103 ? -6.742 18.672 16.75 1 77.31 103 THR B CA 1
ATOM 2226 C C . THR B 1 103 ? -6.586 17.156 16.906 1 77.31 103 THR B C 1
ATOM 2228 O O . THR B 1 103 ? -6.094 16.484 16 1 77.31 103 THR B O 1
ATOM 2231 N N . LYS B 1 104 ? -7.082 16.625 18.031 1 81.38 104 LYS B N 1
ATOM 2232 C CA . LYS B 1 104 ? -6.949 15.188 18.297 1 81.38 104 LYS B CA 1
ATOM 2233 C C . LYS B 1 104 ? -7.773 14.375 17.297 1 81.38 104 LYS B C 1
ATOM 2235 O O . LYS B 1 104 ? -7.328 13.328 16.828 1 81.38 104 LYS B O 1
ATOM 2240 N N . THR B 1 105 ? -8.922 14.844 17.016 1 80.56 105 THR B N 1
ATOM 2241 C CA . THR B 1 105 ? -9.789 14.125 16.078 1 80.56 105 THR B CA 1
ATOM 2242 C C . THR B 1 105 ? -9.242 14.227 14.656 1 80.56 105 THR B C 1
ATOM 2244 O O . THR B 1 105 ? -9.359 13.281 13.875 1 80.56 105 THR B O 1
ATOM 2247 N N . ALA B 1 106 ? -8.648 15.305 14.414 1 83.25 106 ALA B N 1
ATOM 2248 C CA . ALA B 1 106 ? -8.062 15.477 13.086 1 83.25 106 ALA B CA 1
ATOM 2249 C C . ALA B 1 106 ? -6.875 14.539 12.883 1 83.25 106 ALA B C 1
ATOM 2251 O O . ALA B 1 106 ? -6.715 13.961 11.805 1 83.25 106 ALA B O 1
ATOM 2252 N N . TRP B 1 107 ? -6.137 14.406 13.922 1 87.56 107 TRP B N 1
ATOM 2253 C CA . TRP B 1 107 ? -5.008 13.477 13.875 1 87.56 107 TRP B CA 1
ATOM 2254 C C . TRP B 1 107 ? -5.492 12.039 13.719 1 87.56 107 TRP B C 1
ATOM 2256 O O . TRP B 1 107 ? -4.902 11.258 12.969 1 87.56 107 TRP B O 1
ATOM 2266 N N . LEU B 1 108 ? -6.488 11.719 14.383 1 87.75 108 LEU B N 1
ATOM 2267 C CA . LEU B 1 108 ? -7.039 10.367 14.305 1 87.75 108 LEU B CA 1
ATOM 2268 C C . LEU B 1 108 ? -7.59 10.094 12.906 1 87.75 108 LEU B C 1
ATOM 2270 O O . LEU B 1 108 ? -7.383 9.008 12.359 1 87.75 108 LEU B O 1
ATOM 2274 N N . THR B 1 109 ? -8.219 11.047 12.383 1 87.5 109 THR B N 1
ATOM 2275 C CA . THR B 1 109 ? -8.773 10.883 11.039 1 87.5 109 THR B CA 1
ATOM 2276 C C . THR B 1 109 ? -7.66 10.719 10.008 1 87.5 109 THR B C 1
ATOM 2278 O O . THR B 1 109 ? -7.758 9.883 9.109 1 87.5 109 THR B O 1
ATOM 2281 N N . PHE B 1 110 ? -6.652 11.422 10.219 1 91.12 110 PHE B N 1
ATOM 2282 C CA . PHE B 1 110 ? -5.523 11.328 9.297 1 91.12 110 PHE B CA 1
ATOM 2283 C C . PHE B 1 110 ? -4.871 9.953 9.375 1 91.12 110 PHE B C 1
ATOM 2285 O O . PHE B 1 110 ? -4.617 9.32 8.352 1 91.12 110 PHE B O 1
ATOM 2292 N N . LEU B 1 111 ? -4.633 9.477 10.523 1 93.19 111 LEU B N 1
ATOM 2293 C CA . LEU B 1 111 ? -3.967 8.195 10.711 1 93.19 111 LEU B CA 1
ATOM 2294 C C . LEU B 1 111 ? -4.824 7.051 10.172 1 93.19 111 LEU B C 1
ATOM 2296 O O . LEU B 1 111 ? -4.312 6.145 9.508 1 93.19 111 LEU B O 1
ATOM 2300 N N . CYS B 1 112 ? -6.07 7.141 10.438 1 94.1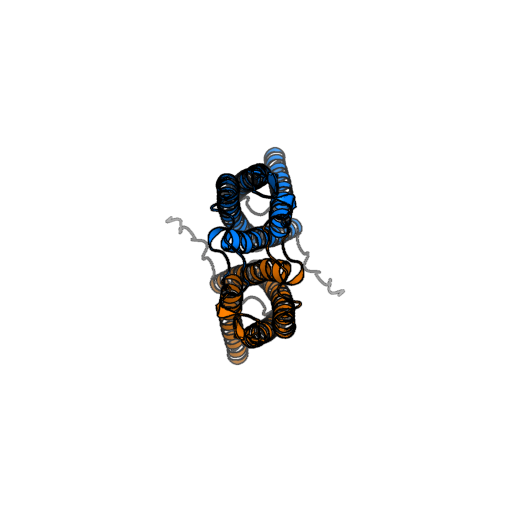9 112 CYS B N 1
ATOM 2301 C CA . CYS B 1 112 ? -6.984 6.113 9.953 1 94.19 112 CYS B CA 1
ATOM 2302 C C . CYS B 1 112 ? -7.051 6.125 8.43 1 94.19 112 CYS B C 1
ATOM 2304 O O . CYS B 1 112 ? -7.043 5.07 7.793 1 94.19 112 CYS B O 1
ATOM 2306 N N . ASP B 1 113 ? -7.07 7.305 7.906 1 94.81 113 ASP B N 1
ATOM 2307 C CA . ASP B 1 113 ? -7.105 7.422 6.453 1 94.81 113 ASP B CA 1
ATOM 2308 C C . ASP B 1 113 ? -5.82 6.879 5.828 1 94.81 113 ASP B C 1
ATOM 2310 O O . ASP B 1 113 ? -5.859 6.215 4.789 1 94.81 113 ASP B O 1
ATOM 2314 N N . PHE B 1 114 ? -4.773 7.199 6.48 1 95.56 114 PHE B N 1
ATOM 2315 C CA . PHE B 1 114 ? -3.48 6.73 5.996 1 95.56 114 PHE B CA 1
ATOM 2316 C C . PHE B 1 114 ? -3.406 5.207 6.043 1 95.56 114 PHE B C 1
ATOM 2318 O O . PHE B 1 114 ? -3.02 4.57 5.059 1 95.56 114 PHE B O 1
ATOM 2325 N N . ILE B 1 115 ? -3.822 4.602 7.031 1 96.5 115 ILE B N 1
ATOM 2326 C CA . ILE B 1 115 ? -3.799 3.15 7.199 1 96.5 115 ILE B CA 1
ATOM 2327 C C . ILE B 1 115 ? -4.73 2.498 6.18 1 96.5 115 ILE B C 1
ATOM 2329 O O . ILE B 1 115 ? -4.391 1.474 5.586 1 96.5 115 ILE B O 1
ATOM 2333 N N . CYS B 1 116 ? -5.848 3.096 5.984 1 97.19 116 CYS B N 1
ATOM 2334 C CA . CYS B 1 116 ? -6.812 2.562 5.027 1 97.19 116 CYS B CA 1
ATOM 2335 C C . CYS B 1 116 ? -6.258 2.617 3.609 1 97.19 116 CYS B C 1
ATOM 2337 O O . CYS B 1 116 ? -6.5 1.711 2.809 1 97.19 116 CYS B O 1
ATOM 2339 N N . SER B 1 117 ? -5.562 3.693 3.35 1 97.44 117 SER B N 1
ATOM 2340 C CA . SER B 1 117 ? -4.941 3.777 2.031 1 97.44 117 SER B CA 1
ATOM 2341 C C . SER B 1 117 ? -3.904 2.676 1.836 1 97.44 117 SER B C 1
ATOM 2343 O O . SER B 1 117 ? -3.857 2.041 0.78 1 97.44 117 SER B O 1
ATOM 2345 N N . CYS B 1 118 ? -3.127 2.379 2.855 1 97.12 118 CYS B N 1
ATOM 2346 C CA . CYS B 1 118 ? -2.115 1.33 2.797 1 97.12 118 CYS B CA 1
ATOM 2347 C C . CYS B 1 118 ? -2.762 -0.045 2.674 1 97.12 118 CYS B C 1
ATOM 2349 O O . CYS B 1 118 ? -2.26 -0.911 1.955 1 97.12 118 CYS B O 1
ATOM 2351 N N . ALA B 1 119 ? -3.848 -0.197 3.318 1 97.31 119 ALA B N 1
ATOM 2352 C CA . ALA B 1 119 ? -4.547 -1.479 3.273 1 97.31 119 ALA B CA 1
ATOM 2353 C C . ALA B 1 119 ? -5.102 -1.752 1.879 1 97.31 119 ALA B C 1
ATOM 2355 O O . ALA B 1 119 ? -4.977 -2.863 1.359 1 97.31 119 ALA B O 1
ATOM 2356 N N . LEU B 1 120 ? -5.629 -0.711 1.28 1 98.38 120 LEU B N 1
ATOM 2357 C CA . LEU B 1 120 ? -6.238 -0.886 -0.034 1 98.38 120 LEU B CA 1
ATOM 2358 C C . LEU B 1 120 ? -5.18 -1.199 -1.087 1 98.38 120 LEU B C 1
ATOM 2360 O O . LEU B 1 120 ? -5.348 -2.125 -1.884 1 98.38 120 LEU B O 1
ATOM 2364 N N . ILE B 1 121 ? -4.133 -0.427 -1.093 1 98.12 121 ILE B N 1
ATOM 2365 C CA . ILE B 1 121 ? -3.119 -0.646 -2.119 1 98.12 121 ILE B CA 1
ATOM 2366 C C . ILE B 1 121 ? -2.398 -1.967 -1.858 1 98.12 121 ILE B C 1
ATOM 2368 O O . ILE B 1 121 ? -2.006 -2.662 -2.797 1 98.12 121 ILE B O 1
ATOM 2372 N N . SER B 1 122 ? -2.25 -2.346 -0.562 1 98 122 SER B N 1
ATOM 2373 C CA . SER B 1 122 ? -1.671 -3.643 -0.225 1 98 122 SER B CA 1
ATOM 2374 C C . SER B 1 122 ? -2.555 -4.785 -0.711 1 98 122 SER B C 1
ATOM 2376 O O . SER B 1 122 ? -2.076 -5.711 -1.37 1 98 122 SER B O 1
ATOM 2378 N N . ALA B 1 123 ? -3.824 -4.668 -0.413 1 98.25 123 ALA B N 1
ATOM 2379 C CA . ALA B 1 123 ? -4.777 -5.699 -0.826 1 98.25 123 ALA B CA 1
ATOM 2380 C C . ALA B 1 123 ? -4.871 -5.777 -2.348 1 98.25 123 ALA B C 1
ATOM 2382 O O . ALA B 1 123 ? -4.832 -6.871 -2.92 1 98.25 123 ALA B O 1
ATOM 2383 N N . GLY B 1 124 ? -4.957 -4.664 -2.977 1 98.38 124 GLY B N 1
ATOM 2384 C CA . GLY B 1 124 ? -5.059 -4.621 -4.426 1 98.38 124 GLY B CA 1
ATOM 2385 C C . GLY B 1 124 ? -3.818 -5.145 -5.129 1 98.38 124 GLY B C 1
ATOM 2386 O O . GLY B 1 124 ? -3.918 -5.902 -6.094 1 98.38 124 GLY B O 1
ATOM 2387 N N . SER B 1 125 ? -2.691 -4.797 -4.633 1 97.88 125 SER B N 1
ATOM 2388 C CA . SER B 1 125 ? -1.453 -5.195 -5.289 1 97.88 125 SER B CA 1
ATOM 2389 C C . SER B 1 125 ? -1.179 -6.684 -5.098 1 97.88 125 SER B C 1
ATOM 2391 O O . SER B 1 125 ? -0.663 -7.348 -6 1 97.88 125 SER B O 1
ATOM 2393 N N . THR B 1 126 ? -1.474 -7.168 -3.893 1 97.69 126 THR B N 1
ATOM 2394 C CA . THR B 1 126 ? -1.319 -8.594 -3.654 1 97.69 126 THR B CA 1
ATOM 2395 C C . THR B 1 126 ? -2.197 -9.398 -4.609 1 97.69 126 THR B C 1
ATOM 2397 O O . THR B 1 126 ? -1.727 -10.344 -5.25 1 97.69 126 THR B O 1
ATOM 2400 N N . ALA B 1 127 ? -3.42 -9.023 -4.719 1 97.94 127 ALA B N 1
ATOM 2401 C CA . ALA B 1 127 ? -4.359 -9.711 -5.609 1 97.94 127 ALA B CA 1
ATOM 2402 C C . ALA B 1 127 ? -3.941 -9.555 -7.066 1 97.94 127 ALA B C 1
ATOM 2404 O O . ALA B 1 127 ? -4.105 -10.484 -7.867 1 97.94 127 ALA B O 1
ATOM 2405 N N . LEU B 1 128 ? -3.434 -8.414 -7.371 1 97.12 128 LEU B N 1
ATOM 2406 C CA . LEU B 1 128 ? -2.994 -8.18 -8.742 1 97.12 128 LEU B CA 1
ATOM 2407 C C . LEU B 1 128 ? -1.834 -9.102 -9.109 1 97.12 128 LEU B C 1
ATOM 2409 O O . LEU B 1 128 ? -1.771 -9.617 -10.227 1 97.12 128 LEU B O 1
ATOM 2413 N N . GLY B 1 129 ? -0.957 -9.336 -8.211 1 96.19 129 GLY B N 1
ATOM 2414 C CA . GLY B 1 129 ? 0.143 -10.25 -8.469 1 96.19 129 GLY B CA 1
ATOM 2415 C C . GLY B 1 129 ? -0.317 -11.656 -8.805 1 96.19 129 GLY B C 1
ATOM 2416 O O . GLY B 1 129 ? 0.165 -12.258 -9.766 1 96.19 129 GLY B O 1
ATOM 2417 N N . VAL B 1 130 ? -1.262 -12.094 -8.086 1 95.19 130 VAL B N 1
ATOM 2418 C CA . VAL B 1 130 ? -1.768 -13.445 -8.289 1 95.19 130 VAL B CA 1
ATOM 2419 C C . VAL B 1 130 ? -2.617 -13.492 -9.555 1 95.19 130 VAL B C 1
ATOM 2421 O O . VAL B 1 130 ? -2.535 -14.453 -10.328 1 95.19 130 VAL B O 1
ATOM 2424 N N . ALA B 1 131 ? -3.391 -12.461 -9.727 1 95.81 131 ALA B N 1
ATOM 2425 C CA . ALA B 1 131 ? -4.223 -12.391 -10.922 1 95.81 131 ALA B CA 1
ATOM 2426 C C . ALA B 1 131 ? -3.363 -12.352 -12.188 1 95.81 131 ALA B C 1
ATOM 2428 O O . ALA B 1 131 ? -3.746 -12.898 -13.219 1 95.81 131 ALA B O 1
ATOM 2429 N N . TRP B 1 132 ? -2.287 -11.734 -12.086 1 94.81 132 TRP B N 1
ATOM 2430 C CA . TRP B 1 132 ? -1.378 -11.672 -13.227 1 94.81 132 TRP B CA 1
ATOM 2431 C C . TRP B 1 132 ? -0.86 -13.062 -13.586 1 94.81 132 TRP B C 1
ATOM 2433 O O . TRP B 1 132 ? -0.801 -13.422 -14.766 1 94.81 132 TRP B O 1
ATOM 2443 N N . ILE B 1 133 ? -0.532 -13.852 -12.656 1 93.69 133 ILE B N 1
ATOM 2444 C CA . ILE B 1 133 ? -0.069 -15.219 -12.875 1 93.69 133 ILE B CA 1
ATOM 2445 C C . ILE B 1 133 ? -1.204 -16.062 -13.453 1 93.69 133 ILE B C 1
ATOM 2447 O O . ILE B 1 133 ? -0.978 -16.891 -14.328 1 93.69 133 ILE B O 1
ATOM 2451 N N . GLY B 1 134 ? -2.363 -15.852 -12.953 1 93.19 134 GLY B N 1
ATOM 2452 C CA . GLY B 1 134 ? -3.51 -16.578 -13.484 1 93.19 134 GLY B CA 1
ATOM 2453 C C . GLY B 1 134 ? -3.762 -16.297 -14.953 1 93.19 134 GLY B C 1
ATOM 2454 O O . GLY B 1 134 ? -4.164 -17.188 -15.703 1 93.19 134 GLY B O 1
ATOM 2455 N N . LYS B 1 135 ? -3.521 -15.117 -15.367 1 93.5 135 LYS B N 1
ATOM 2456 C CA . LYS B 1 135 ? -3.795 -14.711 -16.75 1 93.5 135 LYS B CA 1
ATOM 2457 C C . LYS B 1 135 ? -2.65 -15.109 -17.672 1 93.5 135 LYS B C 1
ATOM 2459 O O . LYS B 1 135 ? -2.883 -15.57 -18.797 1 93.5 135 LYS B O 1
ATOM 2464 N N . HIS B 1 136 ? -1.371 -14.969 -17.234 1 92.69 136 HIS B N 1
ATOM 2465 C CA . HIS B 1 136 ? -0.231 -15.133 -18.125 1 92.69 136 HIS B CA 1
ATOM 2466 C C . HIS B 1 136 ? 0.561 -16.391 -17.781 1 92.69 136 HIS B C 1
ATOM 2468 O O . HIS B 1 136 ? 1.357 -16.875 -18.594 1 92.69 136 HIS B O 1
ATOM 2474 N N . GLY B 1 137 ? 0.271 -16.922 -16.672 1 91.56 137 GLY B N 1
ATOM 2475 C CA . GLY B 1 137 ? 1.095 -18.047 -16.219 1 91.56 137 GLY B CA 1
ATOM 2476 C C . GLY B 1 137 ? 2.514 -17.625 -15.875 1 91.56 137 GLY B C 1
ATOM 2477 O O . GLY B 1 137 ? 2.871 -16.453 -15.992 1 91.56 137 GLY B O 1
ATOM 2478 N N . GLN B 1 138 ? 3.242 -18.594 -15.312 1 89.88 138 GLN B N 1
ATOM 2479 C CA . GLN B 1 138 ? 4.648 -18.422 -14.969 1 89.88 138 GLN B CA 1
ATOM 2480 C C . GLN B 1 138 ? 5.469 -19.641 -15.391 1 89.88 138 GLN B C 1
ATOM 2482 O O . GLN B 1 138 ? 5.566 -20.609 -14.641 1 89.88 138 GLN B O 1
ATOM 2487 N N . HIS B 1 139 ? 6.195 -19.469 -16.469 1 84.56 139 HIS B N 1
ATOM 2488 C CA . HIS B 1 139 ? 6.91 -20.594 -17.047 1 84.56 139 HIS B CA 1
ATOM 2489 C C . HIS B 1 139 ? 8.094 -21.016 -16.188 1 84.56 139 HIS B C 1
ATOM 2491 O O . HIS B 1 139 ? 8.383 -22.203 -16.047 1 84.56 139 HIS B O 1
ATOM 2497 N N . SER B 1 140 ? 8.68 -20.016 -15.617 1 83.88 140 SER B N 1
ATOM 2498 C CA . SER B 1 140 ? 9.852 -20.297 -14.797 1 83.88 140 SER B CA 1
ATOM 2499 C C . SER B 1 140 ? 9.484 -21.156 -13.594 1 83.88 140 SER B C 1
ATOM 2501 O O . SER B 1 140 ? 10.328 -21.875 -13.055 1 83.88 140 SER B O 1
ATOM 2503 N N . ALA B 1 141 ? 8.195 -21.156 -13.211 1 87.62 141 ALA B N 1
ATOM 2504 C CA . ALA B 1 141 ? 7.738 -21.938 -12.062 1 87.62 141 ALA B CA 1
ATOM 2505 C C . ALA B 1 141 ? 6.816 -23.078 -12.492 1 87.62 141 ALA B C 1
ATOM 2507 O O . ALA B 1 141 ? 6.238 -23.766 -11.656 1 87.62 141 ALA B O 1
ATOM 2508 N N . PHE B 1 142 ? 6.621 -23.172 -13.797 1 86.06 142 PHE B N 1
ATOM 2509 C CA . PHE B 1 142 ? 5.754 -24.188 -14.375 1 86.06 142 PHE B CA 1
ATOM 2510 C C . PHE B 1 142 ? 4.312 -23.984 -13.93 1 86.06 142 PHE B C 1
ATOM 2512 O O . PHE B 1 142 ? 3.6 -24.953 -13.664 1 86.06 142 PHE B O 1
ATOM 2519 N N . TRP B 1 143 ? 3.916 -22.797 -13.695 1 90.12 143 TRP B N 1
ATOM 2520 C CA . TRP B 1 143 ? 2.531 -22.438 -13.398 1 90.12 143 TRP B CA 1
ATOM 2521 C C . TRP B 1 143 ? 1.782 -22.062 -14.664 1 90.12 143 TRP B C 1
ATOM 2523 O O . TRP B 1 143 ? 2.064 -21.031 -15.273 1 90.12 143 TRP B O 1
ATOM 2533 N N . ASN B 1 144 ? 0.847 -22.859 -14.984 1 89.69 144 ASN B N 1
ATOM 2534 C CA . ASN B 1 144 ? 0.071 -22.562 -16.188 1 89.69 144 ASN B CA 1
ATOM 2535 C C . ASN B 1 144 ? -1.016 -21.531 -15.914 1 89.69 144 ASN B C 1
ATOM 2537 O O . ASN B 1 144 ? -1.496 -21.406 -14.781 1 89.69 144 ASN B O 1
ATOM 2541 N N . ALA B 1 145 ? -1.356 -20.875 -17 1 92.31 145 ALA B N 1
ATOM 2542 C CA . ALA B 1 145 ? -2.439 -19.891 -16.906 1 92.31 145 ALA B CA 1
ATOM 2543 C C . ALA B 1 145 ? -3.768 -20.578 -16.594 1 92.31 145 ALA B C 1
ATOM 2545 O O . ALA B 1 145 ? -4.074 -21.625 -17.172 1 92.31 145 ALA B O 1
ATOM 2546 N N . VAL B 1 146 ? -4.523 -20 -15.797 1 90.5 146 VAL B N 1
ATOM 2547 C CA . VAL B 1 146 ? -5.781 -20.609 -15.367 1 90.5 146 VAL B CA 1
ATOM 2548 C C . VAL B 1 146 ? -6.957 -19.859 -16 1 90.5 146 VAL B C 1
ATOM 2550 O O . VAL B 1 146 ? -8.047 -20.422 -16.125 1 90.5 146 VAL B O 1
ATOM 2553 N N . CYS B 1 147 ? -6.699 -18.703 -16.453 1 92.19 147 CYS B N 1
ATOM 2554 C CA . CYS B 1 147 ? -7.793 -17.844 -16.906 1 92.19 147 CYS B CA 1
ATOM 2555 C C . CYS B 1 147 ? -8.438 -18.422 -18.172 1 92.19 147 CYS B C 1
ATOM 2557 O O . CYS B 1 147 ? -9.648 -18.297 -18.359 1 92.19 147 CYS B O 1
ATOM 2559 N N . PRO B 1 148 ? -7.762 -19.047 -19.062 1 90.56 148 PRO B N 1
ATOM 2560 C CA . PRO B 1 148 ? -8.43 -19.656 -20.219 1 90.56 148 PRO B CA 1
ATOM 2561 C C . PRO B 1 148 ? -9.414 -20.734 -19.812 1 90.56 148 PRO B C 1
ATOM 2563 O O . PRO B 1 148 ? -10.398 -20.969 -20.531 1 90.56 148 PRO B O 1
ATOM 2566 N N . THR B 1 149 ? -9.266 -21.359 -18.641 1 86.5 149 THR B N 1
ATOM 2567 C CA . THR B 1 149 ? -10.172 -22.406 -18.156 1 86.5 149 THR B CA 1
ATOM 2568 C C . THR B 1 149 ? -11.289 -21.797 -17.312 1 86.5 149 THR B C 1
ATOM 2570 O O . THR B 1 149 ? -12.414 -22.312 -17.312 1 86.5 149 THR B O 1
ATOM 2573 N N . VAL B 1 150 ? -10.977 -20.734 -16.594 1 90.69 150 VAL B N 1
ATOM 2574 C CA . VAL B 1 150 ? -11.953 -20.094 -15.711 1 90.69 150 VAL B CA 1
ATOM 2575 C C . VAL B 1 150 ? -12.055 -18.609 -16.047 1 90.69 150 VAL B C 1
ATOM 2577 O O . VAL B 1 150 ? -11.766 -17.75 -15.211 1 90.69 150 VAL B O 1
ATOM 2580 N N . ASP B 1 151 ? -12.602 -18.281 -17.172 1 91.19 151 ASP B N 1
ATOM 2581 C CA . ASP B 1 151 ? -12.633 -16.906 -17.688 1 91.19 151 ASP B CA 1
ATOM 2582 C C . ASP B 1 151 ? -13.57 -16.031 -16.859 1 91.19 151 ASP B C 1
ATOM 2584 O O . ASP B 1 151 ? -13.258 -14.883 -16.578 1 91.19 151 ASP B O 1
ATOM 2588 N N . ARG B 1 152 ? -14.719 -16.531 -16.516 1 92.56 152 ARG B N 1
ATOM 2589 C CA . ARG B 1 152 ? -15.672 -15.766 -15.727 1 92.56 152 ARG B CA 1
ATOM 2590 C C . ARG B 1 152 ? -15.094 -15.398 -14.359 1 92.56 152 ARG B C 1
ATOM 2592 O O . ARG B 1 152 ? -15.258 -14.273 -13.891 1 92.56 152 ARG B O 1
ATOM 2599 N N . PHE B 1 153 ? -14.523 -16.344 -13.734 1 93.88 153 PHE B N 1
ATOM 2600 C CA . PHE B 1 153 ? -13.836 -16.109 -12.469 1 93.88 153 PHE B CA 1
ATOM 2601 C C . PHE B 1 153 ? -12.828 -14.969 -12.609 1 93.88 153 PHE B C 1
ATOM 2603 O O . PHE B 1 153 ? -12.836 -14.031 -11.805 1 93.88 153 PHE B O 1
ATOM 2610 N N . CYS B 1 154 ? -12.039 -14.953 -13.641 1 94.31 154 CYS B N 1
ATOM 2611 C CA . CYS B 1 154 ? -10.984 -13.969 -13.844 1 94.31 154 CYS B CA 1
ATOM 2612 C C . CYS B 1 154 ? -11.578 -12.602 -14.195 1 94.31 154 CYS B C 1
ATOM 2614 O O . CYS B 1 154 ? -11.016 -11.57 -13.836 1 94.31 154 CYS B O 1
ATOM 2616 N N . ASP B 1 155 ? -12.703 -12.586 -14.859 1 95.19 155 ASP B N 1
ATOM 2617 C CA . ASP B 1 155 ? -13.375 -11.328 -15.18 1 95.19 155 ASP B CA 1
ATOM 2618 C C . ASP B 1 155 ? -13.852 -10.625 -13.914 1 95.19 155 ASP B C 1
ATOM 2620 O O . ASP B 1 155 ? -13.672 -9.414 -13.766 1 95.19 155 ASP B O 1
ATOM 2624 N N . TYR B 1 156 ? -14.453 -11.352 -13.07 1 96.62 156 TYR B N 1
ATOM 2625 C CA . TYR B 1 156 ? -14.922 -10.789 -11.805 1 96.62 156 TYR B CA 1
ATOM 2626 C C . TYR B 1 156 ? -13.758 -10.297 -10.961 1 96.62 156 TYR B C 1
ATOM 2628 O O . TYR B 1 156 ? -13.836 -9.242 -10.328 1 96.62 156 TYR B O 1
ATOM 2636 N N . VAL B 1 157 ? -12.703 -11.055 -10.969 1 96.75 157 VAL B N 1
ATOM 2637 C CA . VAL B 1 157 ? -11.516 -10.648 -10.227 1 96.75 157 VAL B CA 1
ATOM 2638 C C . VAL B 1 157 ? -10.977 -9.336 -10.789 1 96.75 157 VAL B C 1
ATOM 2640 O O . VAL B 1 157 ? -10.641 -8.414 -10.031 1 96.75 157 VAL B O 1
ATOM 2643 N N . GLN B 1 158 ? -10.898 -9.234 -12.07 1 96.75 158 GLN B N 1
ATOM 2644 C CA . GLN B 1 158 ? -10.406 -8.008 -12.703 1 96.75 158 GLN B CA 1
ATOM 2645 C C . GLN B 1 158 ? -11.297 -6.82 -12.367 1 96.75 158 GLN B C 1
ATOM 2647 O O . GLN B 1 158 ? -10.805 -5.719 -12.109 1 96.75 158 GLN B O 1
ATOM 2652 N N . GLY B 1 159 ? -12.516 -7.066 -12.43 1 97.38 159 GLY B N 1
ATOM 2653 C CA . GLY B 1 159 ? -13.438 -6.02 -12.023 1 97.38 159 GLY B CA 1
ATOM 2654 C C . GLY B 1 159 ? -13.242 -5.57 -10.586 1 97.38 159 GLY B C 1
ATOM 2655 O O . GLY B 1 159 ? -13.281 -4.375 -10.297 1 97.38 159 GLY B O 1
ATOM 2656 N N . ALA B 1 160 ? -13.07 -6.492 -9.727 1 98.56 160 ALA B N 1
ATOM 2657 C CA . ALA B 1 160 ? -12.82 -6.184 -8.32 1 98.56 160 ALA B CA 1
ATOM 2658 C C . ALA B 1 160 ? -11.547 -5.352 -8.156 1 98.56 160 ALA B C 1
ATOM 2660 O O . ALA B 1 160 ? -11.516 -4.406 -7.371 1 98.56 160 ALA B O 1
ATOM 2661 N N . LEU B 1 161 ? -10.539 -5.715 -8.945 1 98.44 161 LEU B N 1
ATOM 2662 C CA . LEU B 1 161 ? -9.266 -5.012 -8.867 1 98.44 161 LEU B CA 1
ATOM 2663 C C . LEU B 1 161 ? -9.414 -3.568 -9.336 1 98.44 161 LEU B C 1
ATOM 2665 O O . LEU B 1 161 ? -8.859 -2.652 -8.727 1 98.44 161 LEU B O 1
ATOM 2669 N N . ILE B 1 162 ? -10.125 -3.359 -10.367 1 98.12 162 ILE B N 1
ATOM 2670 C CA . ILE B 1 162 ? -10.367 -2.012 -10.875 1 98.12 162 ILE B CA 1
ATOM 2671 C C . ILE B 1 162 ? -11.117 -1.195 -9.828 1 98.12 162 ILE B C 1
ATOM 2673 O O . ILE B 1 162 ? -10.766 -0.043 -9.562 1 98.12 162 ILE B O 1
ATOM 2677 N N . ALA B 1 163 ? -12.047 -1.811 -9.234 1 98.5 163 ALA B N 1
ATOM 2678 C CA . ALA B 1 163 ? -12.836 -1.133 -8.203 1 98.5 163 ALA B CA 1
ATOM 2679 C C . ALA B 1 163 ? -11.961 -0.751 -7.008 1 98.5 163 ALA B C 1
ATOM 2681 O O . ALA B 1 163 ? -12.078 0.355 -6.477 1 98.5 163 ALA B O 1
ATOM 2682 N N . THR B 1 164 ? -11.133 -1.638 -6.594 1 98.62 164 THR B N 1
ATOM 2683 C CA . THR B 1 164 ? -10.266 -1.361 -5.457 1 98.62 164 THR B CA 1
ATOM 2684 C C . THR B 1 164 ? -9.266 -0.254 -5.793 1 98.62 164 THR B C 1
ATOM 2686 O O . THR B 1 164 ? -8.945 0.579 -4.945 1 98.62 164 THR B O 1
ATOM 2689 N N . LEU B 1 165 ? -8.789 -0.218 -7.027 1 98.25 165 LEU B N 1
ATOM 2690 C CA . LEU B 1 165 ? -7.883 0.841 -7.457 1 98.25 165 LEU B CA 1
ATOM 2691 C C . LEU B 1 165 ? -8.562 2.203 -7.395 1 98.25 165 LEU B C 1
ATOM 2693 O O . LEU B 1 165 ? -7.977 3.176 -6.918 1 98.25 165 LEU B O 1
ATOM 2697 N N . CYS B 1 166 ? -9.734 2.219 -7.824 1 98 166 CYS B N 1
ATOM 2698 C CA . CYS B 1 166 ? -10.508 3.447 -7.715 1 98 166 CYS B CA 1
ATOM 2699 C C . CYS B 1 166 ? -10.688 3.852 -6.254 1 98 166 CYS B C 1
ATOM 2701 O O . CYS B 1 166 ? -10.484 5.012 -5.898 1 98 166 CYS B O 1
ATOM 2703 N N . GLY B 1 167 ? -11.086 2.889 -5.457 1 98 167 GLY B N 1
ATOM 2704 C CA . GLY B 1 167 ? -11.227 3.16 -4.035 1 98 167 GLY B CA 1
ATOM 2705 C C . GLY B 1 167 ? -9.961 3.689 -3.398 1 98 167 GLY B C 1
ATOM 2706 O O . GLY B 1 167 ? -10.008 4.594 -2.564 1 98 167 GLY B O 1
ATOM 2707 N N . PHE B 1 168 ? -8.859 3.162 -3.844 1 98.12 168 PHE B N 1
ATOM 2708 C CA . PHE B 1 168 ? -7.578 3.609 -3.318 1 98.12 168 PHE B CA 1
ATOM 2709 C C . PHE B 1 168 ? -7.32 5.066 -3.68 1 98.12 168 PHE B C 1
ATOM 2711 O O . PHE B 1 168 ? -6.863 5.848 -2.846 1 98.12 168 PHE B O 1
ATOM 2718 N N . ILE B 1 169 ? -7.57 5.402 -4.902 1 98 169 ILE B N 1
ATOM 2719 C CA . ILE B 1 169 ? -7.352 6.773 -5.348 1 98 169 ILE B CA 1
ATOM 2720 C C . ILE B 1 169 ? -8.203 7.73 -4.516 1 98 169 ILE B C 1
ATOM 2722 O O . ILE B 1 169 ? -7.715 8.758 -4.039 1 98 169 ILE B O 1
ATOM 2726 N N . PHE B 1 170 ? -9.438 7.352 -4.262 1 97.31 170 PHE B N 1
ATOM 2727 C CA . PHE B 1 170 ? -10.312 8.172 -3.438 1 97.31 170 PHE B CA 1
ATOM 2728 C C . PHE B 1 170 ? -9.797 8.25 -2.004 1 97.31 170 PHE B C 1
ATOM 2730 O O . PHE B 1 170 ? -9.789 9.32 -1.397 1 97.31 170 PHE B O 1
ATOM 2737 N N . GLN B 1 171 ? -9.422 7.168 -1.521 1 96.75 171 GLN B N 1
ATOM 2738 C CA . GLN B 1 171 ? -8.938 7.105 -0.147 1 96.75 171 GLN B CA 1
ATOM 2739 C C . GLN B 1 171 ? -7.641 7.895 0.012 1 96.75 171 GLN B C 1
ATOM 2741 O O . GLN B 1 171 ? -7.422 8.539 1.038 1 96.75 171 GLN B O 1
ATOM 2746 N N . ALA B 1 172 ? -6.781 7.816 -0.977 1 96.69 172 ALA B N 1
ATOM 2747 C CA . ALA B 1 172 ? -5.535 8.578 -0.958 1 96.69 172 ALA B CA 1
ATOM 2748 C C . ALA B 1 172 ? -5.812 10.078 -0.969 1 96.69 172 ALA B C 1
ATOM 2750 O O . ALA B 1 172 ? -5.188 10.836 -0.226 1 96.69 172 ALA B O 1
ATOM 2751 N N . LEU B 1 173 ? -6.699 10.445 -1.767 1 95.56 173 LEU B N 1
ATOM 2752 C CA . LEU B 1 173 ? -7.078 11.852 -1.813 1 95.56 173 LEU B CA 1
ATOM 2753 C C . LEU B 1 173 ? -7.668 12.305 -0.482 1 95.56 173 LEU B C 1
ATOM 2755 O O . LEU B 1 173 ? -7.398 13.414 -0.022 1 95.56 173 LEU B O 1
ATOM 2759 N N . SER B 1 174 ? -8.484 11.406 0.077 1 93 174 SER B N 1
ATOM 2760 C CA . SER B 1 174 ? -9.039 11.711 1.391 1 93 174 SER B CA 1
ATOM 2761 C C . SER B 1 174 ? -7.938 11.891 2.43 1 93 174 SER B C 1
ATOM 2763 O O . SER B 1 174 ? -8.055 12.734 3.324 1 93 174 SER B O 1
ATOM 2765 N N . THR B 1 175 ? -6.914 11.148 2.328 1 93.94 175 THR B N 1
ATOM 2766 C CA . THR B 1 175 ? -5.789 11.25 3.25 1 93.94 175 THR B CA 1
ATOM 2767 C C . THR B 1 175 ? -5.098 12.602 3.109 1 93.94 175 THR B C 1
ATOM 2769 O O . THR B 1 175 ? -4.734 13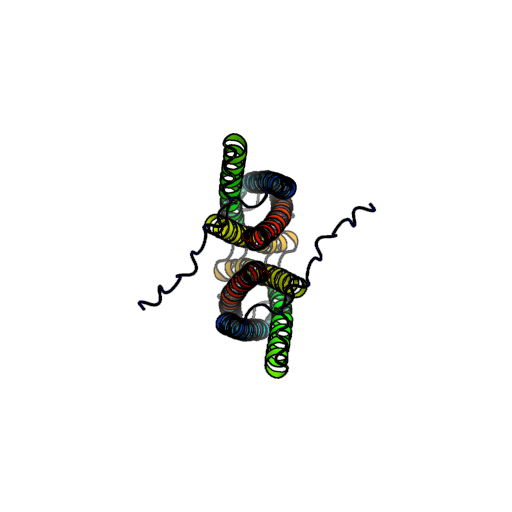.227 4.105 1 93.94 175 THR B O 1
ATOM 2772 N N . VAL B 1 176 ? -4.996 13.07 1.882 1 92.31 176 VAL B N 1
ATOM 2773 C CA . VAL B 1 176 ? -4.371 14.367 1.624 1 92.31 176 VAL B CA 1
ATOM 2774 C C . VAL B 1 176 ? -5.25 15.484 2.182 1 92.31 176 VAL B C 1
ATOM 2776 O O . VAL B 1 176 ? -4.746 16.438 2.775 1 92.31 176 VAL B O 1
ATOM 2779 N N . ILE B 1 177 ? -6.512 15.344 2.041 1 88.5 177 ILE B N 1
ATOM 2780 C CA . ILE B 1 177 ? -7.445 16.328 2.562 1 88.5 177 ILE B CA 1
ATOM 2781 C C . ILE B 1 177 ? -7.383 16.344 4.086 1 88.5 177 ILE B C 1
ATOM 2783 O O . ILE B 1 177 ? -7.422 17.406 4.707 1 88.5 177 ILE B O 1
ATOM 2787 N N . ALA B 1 178 ? -7.305 15.203 4.641 1 87.75 178 ALA B N 1
ATOM 2788 C CA . ALA B 1 178 ? -7.195 15.117 6.094 1 87.75 178 ALA B CA 1
ATOM 2789 C C . ALA B 1 178 ? -5.926 15.805 6.59 1 87.75 178 ALA B C 1
ATOM 2791 O O . ALA B 1 178 ? -5.934 16.469 7.633 1 87.75 178 ALA B O 1
ATOM 2792 N N . ALA B 1 179 ? -4.895 15.695 5.871 1 87.94 179 ALA B N 1
ATOM 2793 C CA . ALA B 1 179 ? -3.652 16.375 6.227 1 87.94 179 ALA B CA 1
ATOM 2794 C C . ALA B 1 179 ? -3.791 17.891 6.082 1 87.94 179 ALA B C 1
ATOM 2796 O O . ALA B 1 179 ? -3.258 18.641 6.895 1 87.94 179 ALA B O 1
ATOM 2797 N N . SER B 1 180 ? -4.469 18.312 5.082 1 85.25 180 SER B N 1
ATOM 2798 C CA . SER B 1 180 ? -4.695 19.734 4.879 1 85.25 180 SER B CA 1
ATOM 2799 C C . SER B 1 180 ? -5.566 20.328 5.984 1 85.25 180 SER B C 1
ATOM 2801 O O . SER B 1 180 ? -5.379 21.469 6.383 1 85.25 180 SER B O 1
ATOM 2803 N N . ALA B 1 181 ? -6.477 19.531 6.359 1 81 181 ALA B N 1
ATOM 2804 C CA . ALA B 1 181 ? -7.316 19.984 7.469 1 81 181 ALA B CA 1
ATOM 2805 C C . ALA B 1 181 ? -6.492 20.172 8.742 1 81 181 ALA B C 1
ATOM 2807 O O . ALA B 1 181 ? -6.719 21.109 9.5 1 81 181 ALA B O 1
ATOM 2808 N N . LEU B 1 182 ? -5.633 19.328 8.977 1 78.94 182 LEU B N 1
ATOM 2809 C CA . LEU B 1 182 ? -4.734 19.438 10.117 1 78.94 182 LEU B CA 1
ATOM 2810 C C . LEU B 1 182 ? -3.895 20.703 10.031 1 78.94 182 LEU B C 1
ATOM 2812 O O . LEU B 1 182 ? -3.699 21.406 11.031 1 78.94 182 LEU B O 1
ATOM 2816 N N . HIS B 1 183 ? -3.473 21 8.836 1 80.06 183 HIS B N 1
ATOM 2817 C CA . HIS B 1 183 ? -2.688 22.203 8.586 1 80.06 183 HIS B CA 1
ATOM 2818 C C . HIS B 1 183 ? -3.512 23.469 8.836 1 80.06 183 HIS B C 1
ATOM 2820 O O . HIS B 1 183 ? -3.02 24.422 9.438 1 80.06 183 HIS B O 1
ATOM 2826 N N . ASN B 1 184 ? -4.664 23.406 8.414 1 77.06 184 ASN B N 1
ATOM 2827 C CA . ASN B 1 184 ? -5.531 24.578 8.547 1 77.06 184 ASN B CA 1
ATOM 2828 C C . ASN B 1 184 ? -5.957 24.797 9.992 1 77.06 184 ASN B C 1
ATOM 2830 O O . ASN B 1 184 ? -6.109 25.938 10.43 1 77.06 184 ASN B O 1
ATOM 2834 N N . LEU B 1 185 ? -6.262 23.766 10.656 1 73 185 LEU B N 1
ATOM 2835 C CA . LEU B 1 185 ? -6.629 23.891 12.062 1 73 185 LEU B CA 1
ATOM 2836 C C . LEU B 1 185 ? -5.512 24.531 12.867 1 73 185 LEU B C 1
ATOM 2838 O O . LEU B 1 185 ? -5.773 25.312 13.789 1 73 185 LEU B O 1
ATOM 2842 N N . ALA B 1 186 ? -4.359 24.297 12.438 1 70.5 186 ALA B N 1
ATOM 2843 C CA . ALA B 1 186 ? -3.213 24.859 13.141 1 70.5 186 ALA B CA 1
ATOM 2844 C C . ALA B 1 186 ? -3.043 26.344 12.805 1 70.5 186 ALA B C 1
ATOM 2846 O O . ALA B 1 186 ? -2.578 27.125 13.641 1 70.5 186 ALA B O 1
ATOM 2847 N N . THR B 1 187 ? -3.443 26.688 11.617 1 65.69 187 THR B N 1
ATOM 2848 C CA . THR B 1 187 ? -3.326 28.078 11.195 1 65.69 187 THR B CA 1
ATOM 2849 C C . THR B 1 187 ? -4.414 28.938 11.844 1 65.69 187 THR B C 1
ATOM 2851 O O . THR B 1 187 ? -4.195 30.109 12.133 1 65.69 187 THR B O 1
ATOM 2854 N N . HIS B 1 188 ? -5.562 28.484 11.961 1 59.06 188 HIS B N 1
ATOM 2855 C CA . HIS B 1 188 ? -6.66 29.312 12.445 1 59.06 188 HIS B CA 1
ATOM 2856 C C . HIS B 1 188 ? -6.703 29.328 13.969 1 59.06 188 HIS B C 1
ATOM 2858 O O . HIS B 1 188 ? -7.477 30.078 14.562 1 59.06 188 HIS B O 1
ATOM 2864 N N . ARG B 1 189 ? -6.113 28.5 14.602 1 51.69 189 ARG B N 1
ATOM 2865 C CA . ARG B 1 189 ? -6.105 28.562 16.062 1 51.69 189 ARG B CA 1
ATOM 2866 C C . ARG B 1 189 ? -5.48 29.875 16.547 1 51.69 189 ARG B C 1
ATOM 2868 O O . ARG B 1 189 ? -5.684 30.281 17.688 1 51.69 189 ARG B O 1
ATOM 2875 N N . HIS B 1 190 ? -4.645 30.594 15.883 1 40.47 190 HIS B N 1
ATOM 2876 C CA . HIS B 1 190 ? -4.266 31.891 16.422 1 40.47 190 HIS B CA 1
ATOM 2877 C C . HIS B 1 190 ? -4.988 33.031 15.703 1 40.47 190 HIS B C 1
ATOM 2879 O O . HIS B 1 190 ? -5.141 33 14.484 1 40.47 190 HIS B O 1
#

Sequence (380 aa):
MNGATVQPSYKEAGPVRYHPMHDCLSLILRLLTLGATIAAIVAMLKSTQTVPTLLGPHTARWKDFPAFEWFVIGNSIVLVYAALGTLAACLSLFTRRGPLSYTKTAWLTFLCDFICSCALISAGSTALGVAWIGKHGQHSAFWNAVCPTVDRFCDYVQGALIATLCGFIFQALSTVIAASALHNLATHRHMNGATVQPSYKEAGPVRYHPMHDCLSLILRLLTLGATIAAIVAMLKSTQTVPTLLGPHTARWKDFPAFEWFVIGNSIVLVYAALGTLAACLSLFTRRGPLSYTKTAWLTFLCDFICSCALISAGSTALGVAWIGKHGQHSAFWNAVCPTVDRFCDYVQGALIATLCGFIFQALSTVIAASALHNLATHRH

Secondary structure (DSSP, 8-state):
-------------------HHHHHHHHHHHHHHHHHHHHHHHHHHT-EEEEEETTEEEEEEGGG-HHHHHHHHHHHHHHHHHHHHHHHHHHHHHHT--GGGSHHHHHHHHHHHHHHHHHHHHHHHHHHHHHHHHHH-BGGGTB---TTT-HHHHHHHHHHHHHHHHHHHHHHHHHHHHHHHHHHHHHHT-/-------------------HHHHHHHHHHHHHHHHHHHHHHHHHHT-EEEEEETTEEEEEEGGG-HHHHHHHHHHHHHHHHHHHHHHHHHHHHHHT--GGGSHHHHHHHHHHHHHHHHHHHHHHHHHHHHHHHHHH-BGGGTB---TTTSHHHHHHHHHHHHHHHHHHHHHHHHHHHHHHHHHHHHHHT-

Nearest PDB structures (foldseek):
  8d9o-assembly1_A  TM=3.800E-01  e=1.010E-01  synthetic construct
  5sv0-assembly1_B  TM=3.491E-01  e=3.366E+00  Escherichia coli DH1
  7aan-assembly1_B  TM=3.870E-01  e=5.516E+00  Homo sapiens
  6tyi-assembly1_D  TM=2.555E-01  e=6.089E+00  Escherichia coli K-12
  8d9o-assembly1_A  TM=3.800E-01  e=1.354E-01  synthetic construct

Foldseek 3Di:
DPPPPPPVPPPQQPQFPPPVVLLVLLLVLLVLLLVLLVLLLVLLQPLWDWFQDPVGIDIDHLVVDVLSVLLNVLSVLSNVVSVVVNVLSVVCVVVVNHQLRGLVSLVVQLVSLVVSLVSLVSSLVSLVVVLVCQCCNDVVVPGDHNCVRRVSSSVSNVSSSVSSVSSSVSSVVSSVSSVVSSVSSVVSSD/DPPPPPPVPPPQQPQFPPPVVLLVLLLVLLVLLLVLLVLLLVLLQPLWDWFQDPVGIDIDHLVVDVLSVLLNVLSVLSNVVSVVVNVVSVVCVVVVNHQLRGLVSLVVQLVSLVVSLVSLVSSLVSLVVVLVCQCCNDVVVPGDHNCVRRVSSSVSNVSSSVSSVSSSVSSVVSSVSSVVSSVSSVVNSD

Solvent-accessible surface area (backbone atoms only — not comparable to full-atom values): 18759 Å² total; per-residue (Å²): 133,84,78,75,74,74,64,76,70,77,65,75,49,58,76,41,83,78,54,64,63,61,55,49,51,46,50,52,31,32,50,48,24,30,51,21,24,51,51,16,42,52,29,37,72,61,16,54,40,77,35,86,44,97,90,39,77,42,62,44,47,41,80,78,35,66,38,45,42,43,27,45,52,30,34,47,53,40,29,53,49,29,49,52,52,49,51,49,52,54,49,18,63,71,66,75,52,60,67,74,45,36,70,69,47,27,51,50,52,26,51,52,29,46,51,40,28,47,35,30,40,22,17,41,30,11,30,47,36,49,51,47,36,31,64,69,24,36,75,81,69,64,25,61,49,44,28,91,74,39,48,67,28,47,48,26,42,50,51,14,46,52,26,32,50,51,19,27,54,31,32,44,51,42,25,53,50,34,49,49,48,39,24,47,47,27,42,52,44,101,136,83,78,74,74,74,64,77,70,77,65,76,50,58,74,42,84,78,53,63,62,61,54,50,50,44,49,51,31,33,51,49,23,31,50,20,24,50,50,15,42,52,29,37,73,60,16,55,39,77,38,84,46,98,90,40,76,42,61,44,48,40,81,79,35,68,38,46,42,43,27,43,52,28,34,47,54,41,30,53,49,30,49,52,51,48,52,50,52,53,49,17,66,72,66,76,52,60,68,73,42,36,72,69,46,29,50,50,50,26,52,51,30,46,52,40,27,45,34,30,41,23,18,41,30,11,30,46,36,50,50,47,34,31,64,68,24,35,76,81,68,64,26,62,49,43,28,93,74,39,49,65,27,47,51,27,42,50,51,15,46,54,24,35,51,52,18,26,55,32,32,44,51,41,26,51,49,34,48,49,48,39,25,46,49,26,42,53,48,102